Protein 4YN1 (pdb70)

Structure (mmCIF, N/CA/C/O backbone):
data_4YN1
#
_entry.id   4YN1
#
_cell.length_a   71.887
_cell.length_b   71.887
_cell.length_c   127.996
_cell.angle_alpha   90.00
_cell.angle_beta   90.00
_cell.angle_gamma   90.00
#
_symmetry.space_group_name_H-M   'P 41 21 2'
#
loop_
_entity.id
_entity.type
_entity.pdbx_description
1 polymer Fusolin
2 branched beta-D-mannopyranose-(1-4)-2-acetamido-2-deoxy-beta-D-glucopyranose-(1-4)-2-acetamido-2-deoxy-beta-D-glucopyranose
3 non-polymer 1,2-ETHANEDIOL
4 water water
#
loop_
_atom_site.group_PDB
_atom_site.id
_atom_site.type_symbol
_atom_site.label_atom_id
_atom_site.label_alt_id
_atom_site.label_comp_id
_atom_site.label_asym_id
_atom_site.label_entity_id
_atom_site.label_seq_id
_atom_site.pdbx_PDB_ins_code
_atom_site.Cartn_x
_atom_site.Cartn_y
_atom_site.Cartn_z
_atom_site.occupancy
_atom_site.B_iso_or_equiv
_atom_site.auth_seq_id
_atom_site.auth_comp_id
_atom_site.auth_asym_id
_atom_site.auth_atom_id
_atom_site.pdbx_PDB_model_num
ATOM 1 N N . HIS A 1 1 ? 27.353 65.227 42.637 1.00 11.81 1 HIS A N 1
ATOM 2 C CA . HIS A 1 1 ? 26.755 64.402 43.678 1.00 10.63 1 HIS A CA 1
ATOM 3 C C . HIS A 1 1 ? 27.111 62.953 43.487 1.00 13.28 1 HIS A C 1
ATOM 4 O O . HIS A 1 1 ? 27.216 62.484 42.358 1.00 13.99 1 HIS A O 1
ATOM 20 N N . GLY A 1 2 ? 27.332 62.261 44.586 1.00 10.97 2 GLY A N 1
ATOM 21 C CA . GLY A 1 2 ? 27.643 60.840 44.541 1.00 10.35 2 GLY A CA 1
ATOM 22 C C . GLY A 1 2 ? 28.347 60.368 45.785 1.00 14.55 2 GLY A C 1
ATOM 23 O O . GLY A 1 2 ? 28.469 61.119 46.764 1.00 12.33 2 GLY A O 1
ATOM 27 N N . TYR A 1 3 ? 28.832 59.136 45.720 1.00 11.04 3 TYR A N 1
ATOM 28 C CA . TYR A 1 3 ? 29.497 58.519 46.850 1.00 10.60 3 TYR A CA 1
ATOM 29 C C . TYR A 1 3 ? 30.380 57.347 46.415 1.00 13.16 3 TYR A C 1
ATOM 30 O O . TYR A 1 3 ? 30.210 56.770 45.341 1.00 13.85 3 TYR A O 1
ATOM 48 N N . VAL A 1 4 ? 31.263 56.934 47.299 1.00 10.40 4 VAL A N 1
ATOM 49 C CA . VAL A 1 4 ? 32.134 55.803 47.005 1.00 9.13 4 VAL A CA 1
ATOM 50 C C . VAL A 1 4 ? 31.337 54.531 47.208 1.00 10.41 4 VAL A C 1
ATOM 51 O O . VAL A 1 4 ? 30.801 54.311 48.290 1.00 9.85 4 VAL A O 1
ATOM 64 N N . THR A 1 5 ? 31.312 53.654 46.203 1.00 7.86 5 THR A N 1
ATOM 65 C CA . THR A 1 5 ? 30.631 52.365 46.347 1.00 8.31 5 THR A CA 1
ATOM 66 C C . THR A 1 5 ? 31.609 51.252 46.635 1.00 12.20 5 THR A C 1
ATOM 67 O O . THR A 1 5 ? 31.226 50.243 47.219 1.00 10.64 5 THR A O 1
ATOM 78 N N . PHE A 1 6 ? 32.852 51.401 46.190 1.00 11.18 6 PHE A N 1
ATOM 79 C CA . PHE A 1 6 ? 33.869 50.423 46.525 1.00 11.67 6 PHE A CA 1
ATOM 80 C C . PHE A 1 6 ? 35.204 51.077 46.782 1.00 13.91 6 PHE A C 1
ATOM 81 O O . PHE A 1 6 ? 35.768 51.701 45.874 1.00 14.03 6 PHE A O 1
ATOM 98 N N . PRO A 1 7 ? 35.839 50.784 47.922 1.00 11.86 7 PRO A N 1
ATOM 99 C CA . PRO A 1 7 ? 35.280 50.213 49.167 1.00 10.68 7 PRO A CA 1
ATOM 100 C C . PRO A 1 7 ? 34.165 51.166 49.613 1.00 14.03 7 PRO A C 1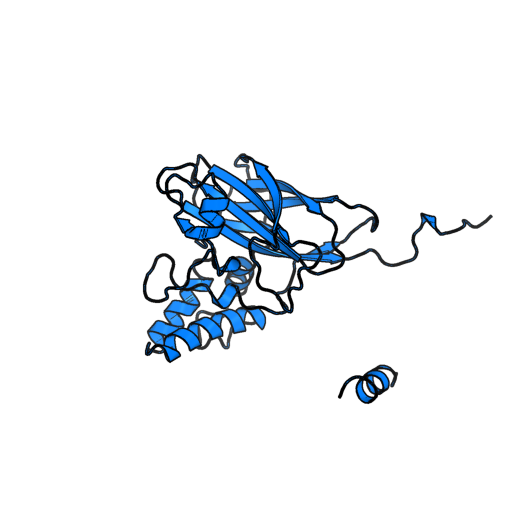
ATOM 101 O O . PRO A 1 7 ? 34.269 52.390 49.458 1.00 11.99 7 PRO A O 1
ATOM 112 N N . ILE A 1 8 ? 33.069 50.620 50.104 1.00 10.46 8 ILE A N 1
ATOM 113 C CA . ILE A 1 8 ? 31.898 51.439 50.397 1.00 9.16 8 ILE A CA 1
ATOM 114 C C . ILE A 1 8 ? 32.158 52.595 51.378 1.00 11.66 8 ILE A C 1
ATOM 115 O O . ILE A 1 8 ? 32.808 52.389 52.404 1.00 11.06 8 ILE A O 1
ATOM 131 N N . ALA A 1 9 ? 31.640 53.808 51.049 1.00 9.83 9 ALA A N 1
ATOM 132 C CA . ALA A 1 9 ? 31.767 54.973 51.925 1.00 9.50 9 ALA A CA 1
ATOM 133 C C . ALA A 1 9 ? 30.967 54.735 53.197 1.00 11.32 9 ALA A C 1
ATOM 134 O O . ALA A 1 9 ? 29.912 54.088 53.196 1.00 9.89 9 ALA A O 1
ATOM 141 N N . ARG A 1 10 ? 31.449 55.319 54.279 1.00 8.33 10 ARG A N 1
ATOM 142 C CA . ARG A 1 10 ? 30.887 55.142 55.594 1.00 8.49 10 ARG A CA 1
ATOM 143 C C . ARG A 1 10 ? 29.428 55.580 55.621 1.00 11.04 10 ARG A C 1
ATOM 144 O O . ARG A 1 10 ? 28.589 54.898 56.198 1.00 10.18 10 ARG A O 1
ATOM 165 N N . GLN A 1 11 ? 29.131 56.730 55.029 1.00 9.48 11 GLN A N 1
ATOM 166 C CA . GLN A 1 11 ? 27.757 57.252 55.075 1.00 9.24 11 GLN A CA 1
ATOM 167 C C . GLN A 1 11 ? 26.831 56.505 54.130 1.00 13.26 11 GLN A C 1
ATOM 168 O O . GLN A 1 11 ? 25.634 56.384 54.422 1.00 12.05 11 GLN A O 1
ATOM 182 N N . ARG A 1 12 ? 27.372 55.991 53.028 1.00 10.31 12 ARG A N 1
ATOM 183 C CA . ARG A 1 12 ? 26.608 55.210 52.057 1.00 10.22 12 ARG A CA 1
ATOM 184 C C . ARG A 1 12 ? 26.191 53.873 52.689 1.00 13.47 12 ARG A C 1
ATOM 185 O O . ARG A 1 12 ? 25.049 53.409 52.546 1.00 11.12 12 ARG A O 1
ATOM 206 N N . ARG A 1 13 ? 27.127 53.234 53.388 1.00 10.36 13 ARG A N 1
ATOM 207 C CA . ARG A 1 13 ? 26.825 52.017 54.114 1.00 9.74 13 ARG A CA 1
ATOM 208 C C . ARG A 1 13 ? 25.677 52.233 55.115 1.00 13.18 13 ARG A C 1
ATOM 209 O O . ARG A 1 13 ? 24.763 51.394 55.192 1.00 12.98 13 ARG A O 1
ATOM 230 N N . CYS A 1 14 ? 25.705 53.307 55.893 1.00 12.33 14 CYS A N 1
ATOM 231 C CA . CYS A 1 14 ? 24.608 53.564 56.838 1.00 12.07 14 CYS A CA 1
ATOM 232 C C . CYS A 1 14 ? 23.256 53.751 56.112 1.00 14.43 14 CYS A C 1
ATOM 233 O O . CYS A 1 14 ? 22.229 53.240 56.567 1.00 13.85 14 CYS A O 1
ATOM 240 N N . ASN A 1 15 ? 23.255 54.520 55.033 1.00 10.43 15 ASN A N 1
ATOM 241 C CA . ASN A 1 15 ? 22.027 54.738 54.269 1.00 11.19 15 ASN A CA 1
ATOM 242 C C . ASN A 1 15 ? 21.466 53.435 53.726 1.00 14.83 15 ASN A C 1
ATOM 243 O O . ASN A 1 15 ? 20.277 53.181 53.872 1.00 14.23 15 ASN A O 1
ATOM 254 N N . VAL A 1 16 ? 22.317 52.608 53.125 1.00 12.29 16 VAL A N 1
ATOM 255 C CA . VAL A 1 16 ? 21.929 51.315 52.541 1.00 13.84 16 VAL A CA 1
ATOM 256 C C . VAL A 1 16 ? 21.295 50.342 53.550 1.00 17.59 16 VAL A C 1
ATOM 257 O O . VAL A 1 16 ? 20.343 49.632 53.215 1.00 17.10 16 VAL A O 1
ATOM 270 N N . GLN A 1 17 ? 21.837 50.286 54.762 1.00 12.89 17 GLN A N 1
ATOM 271 C CA . GLN A 1 17 ? 21.308 49.388 55.787 1.00 12.68 17 GLN A CA 1
ATOM 272 C C . GLN A 1 17 ? 19.929 49.792 56.291 1.00 18.90 17 GLN A C 1
ATOM 273 O O . GLN A 1 17 ? 19.240 48.967 56.872 1.00 18.60 17 GLN A O 1
ATOM 287 N N . GLY A 1 18 ? 19.569 51.061 56.123 1.00 17.32 18 GLY A N 1
ATOM 288 C CA . GLY A 1 18 ? 18.252 51.561 56.449 1.00 18.02 18 GLY A CA 1
ATOM 289 C C . GLY A 1 18 ? 17.889 51.509 57.908 1.00 20.30 18 GLY A C 1
ATOM 290 O O . GLY A 1 18 ? 18.751 51.631 58.793 1.00 17.25 18 GLY A O 1
ATOM 294 N N . GLY A 1 19 ? 16.590 51.414 58.140 1.00 16.93 19 GLY A N 1
ATOM 295 C CA . GLY A 1 19 ? 16.011 51.329 59.472 1.00 15.51 19 GLY A CA 1
ATOM 296 C C . GLY A 1 19 ? 15.880 52.645 60.193 1.00 19.27 19 GLY A C 1
ATOM 297 O O . GLY A 1 19 ? 15.329 52.684 61.290 1.00 21.71 19 GLY A O 1
ATOM 301 N N . PHE A 1 20 ? 16.285 53.738 59.559 1.00 14.45 20 PHE A N 1
ATOM 302 C CA . PHE A 1 20 ? 16.348 55.050 60.175 1.00 14.76 20 PHE A CA 1
ATOM 303 C C . PHE A 1 20 ? 15.105 55.914 59.935 1.00 16.73 20 PHE A C 1
ATOM 304 O O . PHE A 1 20 ? 15.063 57.008 60.448 1.00 15.36 20 PHE A O 1
ATOM 321 N N . TRP A 1 21 ? 14.145 55.469 59.148 1.00 15.94 21 TRP A N 1
ATOM 322 C CA . TRP A 1 21 ? 12.950 56.282 58.889 1.00 16.68 21 TRP A CA 1
ATOM 323 C C . TRP A 1 21 ? 11.955 56.219 60.019 1.00 21.30 21 TRP A C 1
ATOM 324 O O . TRP A 1 21 ? 11.197 57.163 60.218 1.00 21.26 21 TRP A O 1
ATOM 345 N N . TRP A 1 22 ? 11.943 55.131 60.751 1.00 20.52 22 TRP A N 1
ATOM 346 C CA . TRP A 1 22 ? 11.003 54.946 61.842 1.00 22.40 22 TRP A CA 1
ATOM 347 C C . TRP A 1 22 ? 11.497 53.841 62.766 1.00 20.45 22 TRP A C 1
ATOM 348 O O . TRP A 1 22 ? 11.902 52.819 62.243 1.00 19.17 22 TRP A O 1
ATOM 369 N N . PRO A 1 23 ? 11.345 53.919 64.105 1.00 16.89 23 PRO A N 1
ATOM 370 C CA . PRO A 1 23 ? 10.905 55.059 64.907 1.00 18.19 23 PRO A CA 1
ATOM 371 C C . PRO A 1 23 ? 11.848 56.248 64.744 1.00 23.11 23 PRO A C 1
ATOM 372 O O . PRO A 1 23 ? 13.014 56.080 64.355 1.00 22.54 23 PRO A O 1
ATOM 383 N N . PRO A 1 24 ? 11.380 57.454 65.073 1.00 21.77 24 PRO A N 1
ATOM 384 C CA . PRO A 1 24 ? 12.251 58.628 64.930 1.00 20.98 24 PRO A CA 1
ATOM 385 C C . PRO A 1 24 ? 13.512 58.635 65.801 1.00 24.28 24 PRO A C 1
ATOM 386 O O . PRO A 1 24 ? 14.452 59.326 65.441 1.00 23.60 24 PRO A O 1
ATOM 397 N N . GLU A 1 25 ? 13.561 57.855 66.895 1.00 20.86 25 GLU A N 1
ATOM 398 C CA . GLU A 1 25 ? 14.723 57.801 67.778 1.00 20.08 25 GLU A CA 1
ATOM 399 C C . GLU A 1 25 ? 15.927 56.990 67.207 1.00 21.27 25 GLU A C 1
ATOM 400 O O . GLU A 1 25 ? 16.970 56.984 67.849 1.00 22.11 25 GLU A O 1
ATOM 412 N N . GLY A 1 26 ? 15.778 56.314 66.067 1.00 16.84 26 GLY A N 1
ATOM 413 C CA . GLY A 1 26 ? 16.852 55.526 65.447 1.00 16.63 26 GLY A CA 1
ATOM 414 C C . GLY A 1 26 ? 16.987 54.101 65.944 1.00 20.91 26 GLY A C 1
ATOM 415 O O . GLY A 1 26 ? 17.960 53.412 65.620 1.00 18.89 26 GLY A O 1
ATOM 419 N N . THR A 1 27 ? 16.006 53.632 66.745 1.00 17.18 27 THR A N 1
ATOM 420 C CA . THR A 1 27 ? 16.043 52.302 67.331 1.00 16.68 27 THR A CA 1
ATOM 421 C C . THR A 1 27 ? 15.948 51.145 66.350 1.00 21.41 27 THR A C 1
ATOM 422 O O . THR A 1 27 ? 16.335 50.040 66.722 1.00 23.44 27 THR A O 1
ATOM 433 N N . ASN A 1 28 ? 15.508 51.364 65.088 1.00 16.13 28 ASN A N 1
ATOM 434 C CA . ASN A 1 28 ? 15.489 50.287 64.105 1.00 16.30 28 ASN A CA 1
ATOM 435 C C . ASN A 1 28 ? 16.764 50.259 63.243 1.00 18.66 28 ASN A C 1
ATOM 436 O O . ASN A 1 28 ? 16.822 49.468 62.314 1.00 19.76 28 ASN A O 1
ATOM 447 N N . ILE A 1 29 ? 17.765 51.115 63.535 1.00 15.25 29 ILE A N 1
ATOM 448 C CA . ILE A 1 29 ? 19.037 51.151 62.781 1.00 14.53 29 ILE A CA 1
ATOM 449 C C . ILE A 1 29 ? 19.839 49.944 63.250 1.00 18.46 29 ILE A C 1
ATOM 450 O O . ILE A 1 29 ? 20.178 49.872 64.432 1.00 16.38 29 ILE A O 1
ATOM 466 N N . PRO A 1 30 ? 20.192 49.009 62.347 1.00 16.81 30 PRO A N 1
ATOM 467 C CA . PRO A 1 30 ? 20.820 47.767 62.812 1.00 17.28 30 PRO A CA 1
ATOM 468 C C . PRO A 1 30 ? 22.274 47.863 63.245 1.00 20.90 30 PRO A C 1
ATOM 469 O O . PRO A 1 30 ? 22.655 47.155 64.161 1.00 20.05 30 PRO A O 1
ATOM 480 N N . ASP A 1 31 ? 23.086 48.658 62.568 1.00 15.65 31 ASP A N 1
ATOM 481 C CA . ASP A 1 31 ? 24.499 48.744 62.925 1.00 14.20 31 ASP A CA 1
ATOM 482 C C . ASP A 1 31 ? 24.681 49.653 64.095 1.00 15.77 31 ASP A C 1
ATOM 483 O O . ASP A 1 31 ? 24.238 50.793 64.044 1.00 13.05 31 ASP A O 1
ATOM 492 N N . PRO A 1 32 ? 25.423 49.204 65.130 1.00 15.57 32 PRO A N 1
ATOM 493 C CA . PRO A 1 32 ? 25.645 50.055 66.312 1.00 13.98 32 PRO A CA 1
ATOM 494 C C . PRO A 1 32 ? 26.303 51.402 66.022 1.00 13.73 32 PRO A C 1
ATOM 495 O O . PRO A 1 32 ? 25.933 52.404 66.632 1.00 11.76 32 PRO A O 1
ATOM 506 N N . MET A 1 33 ? 27.259 51.459 65.087 1.00 11.74 33 MET A N 1
ATOM 507 C CA . MET A 1 33 ? 27.932 52.736 64.830 1.00 10.19 33 MET A CA 1
ATOM 508 C C . MET A 1 33 ? 27.030 53.651 64.009 1.00 10.52 33 MET A C 1
ATOM 509 O O . MET A 1 33 ? 26.948 54.828 64.316 1.00 10.69 33 MET A O 1
ATOM 523 N N . CYS A 1 34 ? 26.299 53.121 63.021 1.00 11.37 34 CYS A N 1
ATOM 524 C CA . CYS A 1 34 ? 25.345 53.958 62.278 1.00 11.16 34 CYS A CA 1
ATOM 525 C C . CYS A 1 34 ? 24.277 54.500 63.225 1.00 11.97 34 CYS A C 1
ATOM 526 O O . CYS A 1 34 ? 23.858 55.674 63.117 1.00 10.34 34 CYS A O 1
ATOM 533 N N . ARG A 1 35 ? 23.836 53.645 64.150 1.00 9.75 35 ARG A N 1
ATOM 534 C CA . ARG A 1 35 ? 22.809 54.044 65.143 1.00 9.97 35 ARG A CA 1
ATOM 535 C C . ARG A 1 35 ? 23.328 55.143 66.042 1.00 14.25 35 ARG A C 1
ATOM 536 O O . ARG A 1 35 ? 22.631 56.129 66.291 1.00 11.78 35 ARG A O 1
ATOM 557 N N . ALA A 1 36 ? 24.592 55.021 66.470 1.00 13.84 36 ALA A N 1
ATOM 558 C CA . ALA A 1 36 ? 25.232 56.062 67.268 1.00 13.11 36 ALA A CA 1
ATOM 559 C C . ALA A 1 36 ? 25.351 57.386 66.509 1.00 14.04 36 ALA A C 1
ATOM 560 O O . ALA A 1 36 ? 25.097 58.448 67.082 1.00 12.26 36 ALA A O 1
ATOM 567 N N . ALA A 1 37 ? 25.706 57.341 65.228 1.00 11.12 37 ALA A N 1
ATOM 568 C CA . ALA A 1 37 ? 25.763 58.539 64.389 1.00 10.50 37 ALA A CA 1
ATOM 569 C C . ALA A 1 37 ? 24.420 59.244 64.354 1.00 13.27 37 ALA A C 1
ATOM 570 O O . ALA A 1 37 ? 24.353 60.447 64.558 1.00 14.24 37 ALA A O 1
ATOM 577 N N . TYR A 1 38 ? 23.364 58.497 64.074 1.00 10.93 38 TYR A N 1
ATOM 578 C CA . TYR A 1 38 ? 22.002 59.034 63.991 1.00 11.03 38 TYR A CA 1
ATOM 579 C C . TYR A 1 38 ? 21.600 59.668 65.329 1.00 14.62 38 TYR A C 1
ATOM 580 O O . TYR A 1 38 ? 21.172 60.823 65.402 1.00 14.26 38 TYR A O 1
ATOM 598 N N . GLN A 1 39 ? 21.781 58.889 66.392 1.00 13.22 39 GLN A N 1
ATOM 599 C CA . GLN A 1 39 ? 21.402 59.307 67.723 1.00 14.54 39 GLN A CA 1
ATOM 600 C C . GLN A 1 39 ? 22.170 60.499 68.222 1.00 17.60 39 GLN A C 1
ATOM 601 O O . GLN A 1 39 ? 21.596 61.330 68.907 1.00 15.75 39 GLN A O 1
ATOM 615 N N . TYR A 1 40 ? 23.415 60.650 67.786 1.00 15.07 40 TYR A N 1
ATOM 616 C CA . TYR A 1 40 ? 24.226 61.810 68.132 1.00 14.46 40 TYR A CA 1
ATOM 617 C C . TYR A 1 40 ? 23.574 63.088 67.598 1.00 16.64 40 TYR A C 1
ATOM 618 O O . TYR A 1 40 ? 23.439 64.095 68.311 1.00 15.36 40 TYR A O 1
ATOM 636 N N . VAL A 1 41 ? 23.202 63.066 66.330 1.00 13.62 41 VAL A N 1
ATOM 637 C CA . VAL A 1 41 ? 22.585 64.253 65.717 1.00 12.84 41 VAL A CA 1
ATOM 638 C C . VAL A 1 41 ? 21.199 64.493 66.312 1.00 15.87 41 VAL A C 1
ATOM 639 O O . VAL A 1 41 ? 20.832 65.632 66.599 1.00 16.03 41 VAL A O 1
ATOM 652 N N . PHE A 1 42 ? 20.445 63.422 66.480 1.00 14.43 42 PHE A N 1
ATOM 653 C CA . PHE A 1 42 ? 19.092 63.487 67.048 1.00 14.98 42 PHE A CA 1
ATOM 654 C C . PHE A 1 42 ? 19.176 64.143 68.434 1.00 20.32 42 PHE A C 1
ATOM 655 O O . PHE A 1 42 ? 18.506 65.140 68.677 1.00 20.97 42 PHE A O 1
ATOM 672 N N . ASN A 1 43 ? 20.066 63.629 69.310 1.00 18.51 43 ASN A N 1
ATOM 673 C CA . ASN A 1 43 ? 20.253 64.204 70.647 1.00 19.31 43 ASN A CA 1
ATOM 674 C C . ASN A 1 43 ? 20.866 65.605 70.646 1.00 22.13 43 ASN A C 1
ATOM 675 O O . ASN A 1 43 ? 20.542 66.409 71.530 1.00 21.65 43 ASN A O 1
ATOM 686 N N . LYS A 1 44 ? 21.682 65.942 69.654 1.00 17.37 44 LYS A N 1
ATOM 687 C CA . LYS A 1 44 ? 22.237 67.296 69.539 1.00 18.16 44 LYS A CA 1
ATOM 688 C C . LYS A 1 44 ? 21.095 68.286 69.255 1.00 22.03 44 LYS A C 1
ATOM 689 O O . LYS A 1 44 ? 21.032 69.346 69.884 1.00 19.81 44 LYS A O 1
ATOM 708 N N . VAL A 1 45 ? 20.187 67.941 68.338 1.00 19.97 45 VAL A N 1
ATOM 709 C CA . VAL A 1 45 ? 19.090 68.845 68.016 1.00 19.70 45 VAL A CA 1
ATOM 710 C C . VAL A 1 45 ? 18.180 69.061 69.239 1.00 24.24 45 VAL A C 1
ATOM 711 O O . VAL A 1 45 ? 17.814 70.199 69.509 1.00 23.75 45 VAL A O 1
ATOM 724 N N . LEU A 1 46 ? 17.824 67.987 69.950 1.00 22.96 46 LEU A N 1
ATOM 725 C CA . LEU A 1 46 ? 16.984 68.088 71.152 1.00 24.40 46 LEU A CA 1
ATOM 726 C C . LEU A 1 46 ? 17.664 68.934 72.206 1.00 31.16 46 LEU A C 1
ATOM 727 O O . LEU A 1 46 ? 16.992 69.734 72.852 1.00 31.34 46 LEU A O 1
ATOM 743 N N . SER A 1 47 ? 19.000 68.786 72.365 1.00 29.58 47 SER A N 1
ATOM 744 C CA . SER A 1 47 ? 19.761 69.579 73.344 1.00 29.85 47 SER A CA 1
ATOM 745 C C . SER A 1 47 ? 19.769 71.073 73.027 1.00 35.90 47 SER A C 1
ATOM 746 O O . SER A 1 47 ? 19.967 71.865 73.942 1.00 36.00 47 SER A O 1
AT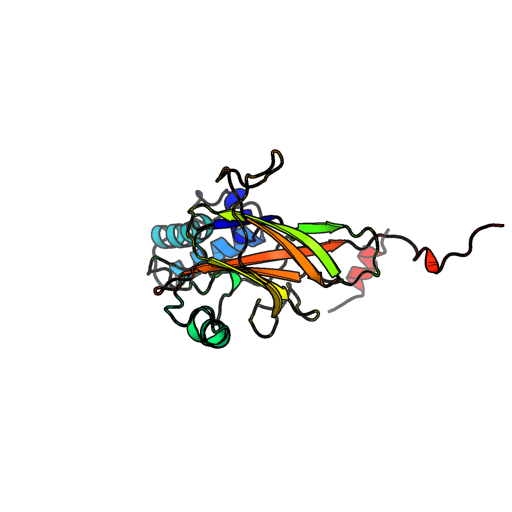OM 754 N N . GLU A 1 48 ? 19.619 71.458 71.731 1.00 32.59 48 GLU A N 1
ATOM 755 C CA . GLU A 1 48 ? 19.588 72.861 71.298 1.00 32.30 48 GLU A CA 1
ATOM 756 C C . GLU A 1 48 ? 18.165 73.471 71.292 1.00 38.11 48 GLU A C 1
ATOM 757 O O . GLU A 1 48 ? 18.009 74.632 70.914 1.00 39.52 48 GLU A O 1
ATOM 769 N N . GLY A 1 49 ? 17.167 72.713 71.738 1.00 35.35 49 GLY A N 1
ATOM 770 C CA . GLY A 1 49 ? 15.789 73.171 71.830 1.00 35.58 49 GLY A CA 1
ATOM 771 C C . GLY A 1 49 ? 14.922 72.871 70.630 1.00 38.75 49 GLY A C 1
ATOM 772 O O . GLY A 1 49 ? 13.901 73.532 70.430 1.00 37.80 49 GLY A O 1
ATOM 776 N N . GLY A 1 50 ? 15.297 71.851 69.855 1.00 32.35 50 GLY A N 1
ATOM 777 C CA . GLY A 1 50 ? 14.512 71.429 68.718 1.00 29.92 50 GLY A CA 1
ATOM 778 C C . GLY A 1 50 ? 13.494 70.410 69.156 1.00 30.87 50 GLY A C 1
ATOM 779 O O . GLY A 1 50 ? 13.672 69.722 70.173 1.00 28.77 50 GLY A O 1
ATOM 783 N N . SER A 1 51 ? 12.426 70.286 68.374 1.00 26.84 51 SER A N 1
ATOM 784 C CA . SER A 1 51 ? 11.399 69.288 68.634 1.00 25.49 51 SER A CA 1
ATOM 785 C C . SER A 1 51 ? 11.906 67.934 68.175 1.00 30.14 51 SER A C 1
ATOM 786 O O . SER A 1 51 ? 12.895 67.854 67.433 1.00 28.56 51 SER A O 1
ATOM 794 N N . THR A 1 52 ? 11.184 66.884 68.562 1.00 26.40 52 THR A N 1
ATOM 795 C CA . THR A 1 52 ? 11.468 65.515 68.140 1.00 26.81 52 THR A CA 1
ATOM 796 C C . THR A 1 52 ? 11.375 65.416 66.606 1.00 29.21 52 THR A C 1
ATOM 797 O O . THR A 1 52 ? 12.159 64.680 66.011 1.00 26.21 52 THR A O 1
ATOM 808 N N . SER A 1 53 ? 10.421 66.154 65.977 1.00 25.93 53 SER A N 1
ATOM 809 C CA . SER A 1 53 ? 10.277 66.147 64.518 1.00 25.52 53 SER A CA 1
ATOM 810 C C . SER A 1 53 ? 11.500 66.771 63.866 1.00 23.86 53 SER A C 1
ATOM 811 O O . SER A 1 53 ? 11.982 66.254 62.867 1.00 23.09 53 SER A O 1
ATOM 819 N N . GLN A 1 54 ? 11.973 67.893 64.414 1.00 20.10 54 GLN A N 1
ATOM 820 C CA . GLN A 1 54 ? 13.156 68.574 63.897 1.00 20.11 54 GLN A CA 1
ATOM 821 C C . GLN A 1 54 ? 14.403 67.688 64.081 1.00 22.22 54 GLN A C 1
ATOM 822 O O . GLN A 1 54 ? 15.261 67.651 63.205 1.00 19.76 54 GLN A O 1
ATOM 836 N N . ALA A 1 55 ? 14.495 67.012 65.230 1.00 20.45 55 ALA A N 1
ATOM 837 C CA . ALA A 1 55 ? 15.616 66.124 65.566 1.00 19.55 55 ALA A CA 1
ATOM 838 C C . ALA A 1 55 ? 15.628 64.894 64.672 1.00 21.97 55 ALA A C 1
ATOM 839 O O . ALA A 1 55 ? 16.689 64.534 64.166 1.00 19.68 55 ALA A O 1
ATOM 846 N N . ALA A 1 56 ? 14.458 64.264 64.439 1.00 19.85 56 ALA A N 1
ATOM 847 C CA . ALA A 1 56 ? 14.385 63.105 63.540 1.00 19.61 56 ALA A CA 1
ATOM 848 C C . ALA A 1 56 ? 14.718 63.556 62.114 1.00 21.30 56 ALA A C 1
ATOM 849 O O . ALA A 1 56 ? 15.496 62.894 61.429 1.00 19.78 56 ALA A O 1
ATOM 856 N N . SER A 1 57 ? 14.214 64.726 61.708 1.00 18.12 57 SER A N 1
ATOM 857 C CA . SER A 1 57 ? 14.474 65.248 60.379 1.00 17.68 57 SER A CA 1
ATOM 858 C C . SER A 1 57 ? 15.978 65.494 60.139 1.00 18.52 57 SER A C 1
ATOM 859 O O . SER A 1 57 ? 16.493 65.113 59.090 1.00 16.67 57 SER A O 1
ATOM 867 N N . ALA A 1 58 ? 16.659 66.129 61.101 1.00 14.99 58 ALA A N 1
ATOM 868 C CA . ALA A 1 58 ? 18.089 66.416 61.011 1.00 14.33 58 ALA A CA 1
ATOM 869 C C . ALA A 1 58 ? 18.902 65.123 60.917 1.00 15.20 58 ALA A C 1
ATOM 870 O O . ALA A 1 58 ? 19.790 65.018 60.078 1.00 14.14 58 ALA A O 1
ATOM 877 N N . ALA A 1 59 ? 18.562 64.125 61.727 1.00 13.59 59 ALA A N 1
ATOM 878 C CA . ALA A 1 59 ? 19.302 62.864 61.727 1.00 14.32 59 ALA A CA 1
ATOM 879 C C . ALA A 1 59 ? 19.047 62.062 60.459 1.00 15.04 59 ALA A C 1
ATOM 880 O O . ALA A 1 59 ? 19.960 61.460 59.884 1.00 12.87 59 ALA A O 1
ATOM 887 N N . GLN A 1 60 ? 17.793 62.078 59.988 1.00 13.00 60 GLN A N 1
ATOM 888 C CA . GLN A 1 60 ? 17.445 61.397 58.737 1.00 11.99 60 GLN A CA 1
ATOM 889 C C . GLN A 1 60 ? 18.109 62.035 57.530 1.00 13.70 60 GLN A C 1
ATOM 890 O O . GLN A 1 60 ? 18.610 61.321 56.645 1.00 11.98 60 GLN A O 1
ATOM 904 N N . TYR A 1 61 ? 18.213 63.357 57.542 1.00 13.07 61 TYR A N 1
ATOM 905 C CA . TYR A 1 61 ? 18.824 64.135 56.470 1.00 13.41 61 TYR A CA 1
ATOM 906 C C . TYR A 1 61 ? 20.276 63.677 56.282 1.00 16.11 61 TYR A C 1
ATOM 907 O O . TYR A 1 61 ? 20.739 63.561 55.176 1.00 14.19 61 TYR A O 1
ATOM 925 N N . MET A 1 62 ? 20.995 63.466 57.379 1.00 14.67 62 MET A N 1
ATOM 926 C CA . MET A 1 62 ? 22.380 62.974 57.336 1.00 12.21 62 MET A CA 1
ATOM 927 C C . MET A 1 62 ? 22.519 61.656 56.598 1.00 14.19 62 MET A C 1
ATOM 928 O O . MET A 1 62 ? 23.463 61.493 55.854 1.00 14.03 62 MET A O 1
ATOM 942 N N . PHE A 1 63 ? 21.582 60.737 56.769 1.00 11.10 63 PHE A N 1
ATOM 943 C CA . PHE A 1 63 ? 21.605 59.461 56.059 1.00 12.22 63 PHE A CA 1
ATOM 944 C C . PHE A 1 63 ? 21.084 59.594 54.639 1.00 14.82 63 PHE A C 1
ATOM 945 O O . PHE A 1 63 ? 21.611 58.961 53.723 1.00 11.82 63 PHE A O 1
ATOM 962 N N . GLN A 1 64 ? 19.971 60.322 54.482 1.00 12.67 64 GLN A N 1
ATOM 963 C CA . GLN A 1 64 ? 19.318 60.467 53.178 1.00 11.97 64 GLN A CA 1
ATOM 964 C C . GLN A 1 64 ? 20.216 61.158 52.158 1.00 13.81 64 GLN A C 1
ATOM 965 O O . GLN A 1 64 ? 20.251 60.750 50.997 1.00 14.53 64 GLN A O 1
ATOM 979 N N . GLN A 1 65 ? 20.938 62.182 52.584 1.00 10.49 65 GLN A N 1
ATOM 980 C CA . GLN A 1 65 ? 21.857 62.941 51.723 1.00 12.26 65 GLN A CA 1
ATOM 981 C C . GLN A 1 65 ? 23.239 62.277 51.595 1.00 13.84 65 GLN A C 1
ATOM 982 O O . GLN A 1 65 ? 24.228 62.982 51.519 1.00 13.17 65 GLN A O 1
ATOM 996 N N . ASP A 1 66 ? 23.308 60.946 51.497 1.00 10.93 66 ASP A N 1
ATOM 997 C CA . ASP A 1 66 ? 24.584 60.227 51.360 1.00 9.46 66 ASP A CA 1
ATOM 998 C C . ASP A 1 66 ? 25.361 60.600 50.094 1.00 12.50 66 ASP A C 1
ATOM 999 O O . ASP A 1 66 ? 26.551 60.411 50.070 1.00 10.10 66 ASP A O 1
ATOM 1008 N N . ASN A 1 67 ? 24.684 61.197 49.071 1.00 8.72 67 ASN A N 1
ATOM 1009 C CA . ASN A 1 67 ? 25.322 61.678 47.859 1.00 7.87 67 ASN A CA 1
ATOM 1010 C C . ASN A 1 67 ? 25.680 63.171 47.901 1.00 12.79 67 ASN A C 1
ATOM 1011 O O . ASN A 1 67 ? 26.206 63.678 46.915 1.00 12.15 67 ASN A O 1
ATOM 1022 N N . GLU A 1 68 ? 25.410 63.863 49.012 1.00 10.45 68 GLU A N 1
ATOM 1023 C CA . GLU A 1 68 ? 25.703 65.289 49.173 1.00 9.33 68 GLU A CA 1
ATOM 1024 C C . GLU A 1 68 ? 26.531 65.612 50.399 1.00 11.46 68 GLU A C 1
ATOM 1025 O O . GLU A 1 68 ? 26.256 66.562 51.121 1.00 14.98 68 GLU A O 1
ATOM 1037 N N . TYR A 1 69 ? 27.622 64.851 50.601 1.00 10.20 69 TYR A N 1
ATOM 1038 C CA . TYR A 1 69 ? 28.592 65.137 51.636 1.00 9.72 69 TYR A CA 1
ATOM 1039 C C . TYR A 1 69 ? 29.555 66.104 50.966 1.00 13.11 69 TYR A C 1
ATOM 1040 O O . TYR A 1 69 ? 30.621 65.731 50.477 1.00 10.82 69 TYR A O 1
ATOM 1058 N N . ALA A 1 70 ? 29.094 67.341 50.863 1.00 12.78 70 ALA A N 1
ATOM 1059 C CA . ALA A 1 70 ? 29.743 68.370 50.085 1.00 12.91 70 ALA A CA 1
ATOM 1060 C C . ALA A 1 70 ? 30.071 69.620 50.837 1.00 13.87 70 ALA A C 1
ATOM 1061 O O . ALA A 1 70 ? 29.527 69.872 51.885 1.00 13.82 70 ALA A O 1
ATOM 1068 N N . ALA A 1 71 ? 30.954 70.425 50.262 1.00 13.10 71 ALA A N 1
ATOM 1069 C CA . ALA A 1 71 ? 31.324 71.750 50.793 1.00 13.19 71 ALA A CA 1
ATOM 1070 C C . ALA A 1 71 ? 31.705 72.632 49.629 1.00 17.16 71 ALA A C 1
ATOM 1071 O O . ALA A 1 71 ? 32.324 72.149 48.681 1.00 15.44 71 ALA A O 1
ATOM 1078 N N . LEU A 1 72 ? 31.406 73.935 49.736 1.00 14.97 72 LEU A N 1
ATOM 1079 C CA . LEU A 1 72 ? 31.713 74.888 48.685 1.00 14.80 72 LEU A CA 1
ATOM 1080 C C . LEU A 1 72 ? 33.037 75.562 48.942 1.00 17.23 72 LEU A C 1
ATOM 1081 O O . LEU A 1 72 ? 33.187 76.270 49.941 1.00 17.23 72 LEU A O 1
ATOM 1097 N N . ALA A 1 73 ? 33.996 75.347 48.063 1.00 15.20 73 ALA A N 1
ATOM 1098 C CA . ALA A 1 73 ? 35.322 75.952 48.224 1.00 16.43 73 ALA A CA 1
ATOM 1099 C C . ALA A 1 73 ? 35.488 77.336 47.579 1.00 22.56 73 ALA A C 1
ATOM 1100 O O . ALA A 1 73 ? 36.421 78.072 47.943 1.00 20.60 73 ALA A O 1
ATOM 1107 N N . GLY A 1 74 ? 34.665 77.651 46.571 1.00 20.14 74 GLY A N 1
ATOM 1108 C CA . GLY A 1 74 ? 34.866 78.886 45.822 1.00 20.18 74 GLY A CA 1
ATOM 1109 C C . GLY A 1 74 ? 35.991 78.705 44.830 1.00 23.83 74 GLY A C 1
ATOM 1110 O O . GLY A 1 74 ? 36.454 77.583 44.611 1.00 21.97 74 GLY A O 1
ATOM 1114 N N . PRO A 1 75 ? 36.443 79.788 44.167 1.00 21.66 75 PRO A N 1
ATOM 1115 C CA . PRO A 1 75 ? 37.458 79.635 43.122 1.00 21.78 75 PRO A CA 1
ATOM 1116 C C . PRO A 1 75 ? 38.861 79.206 43.533 1.00 21.99 75 PRO A C 1
ATOM 1117 O O . PRO A 1 75 ? 39.595 78.782 42.670 1.00 20.76 75 PRO A O 1
ATOM 1128 N N . ASN A 1 76 ? 39.201 79.213 44.822 1.00 20.62 76 ASN A N 1
ATOM 1129 C CA . ASN A 1 76 ? 40.515 78.774 45.307 1.00 21.32 76 ASN A CA 1
ATOM 1130 C C . ASN A 1 76 ? 40.593 77.236 45.563 1.00 23.45 76 ASN A C 1
ATOM 1131 O O . ASN A 1 76 ? 41.517 76.789 46.242 1.00 21.49 76 ASN A O 1
ATOM 1142 N N . PHE A 1 77 ? 39.618 76.452 45.060 1.00 18.71 77 PHE A N 1
ATOM 1143 C CA . PHE A 1 77 ? 39.531 74.998 45.271 1.00 15.66 77 PHE A CA 1
ATOM 1144 C C . PHE A 1 77 ? 40.804 74.177 45.019 1.00 18.99 77 PHE A C 1
ATOM 1145 O O . PHE A 1 77 ? 40.936 73.109 45.613 1.00 17.46 77 PHE A O 1
ATOM 1162 N N . ARG A 1 78 ? 41.696 74.592 44.091 1.00 15.68 78 ARG A N 1
ATOM 1163 C CA . ARG A 1 78 ? 42.903 73.819 43.793 1.00 17.42 78 ARG A CA 1
ATOM 1164 C C . ARG A 1 78 ? 43.908 73.828 44.925 1.00 22.04 78 ARG A C 1
ATOM 1165 O O . ARG A 1 78 ? 44.787 72.965 44.959 1.00 25.83 78 ARG A O 1
ATOM 1186 N N . ASP A 1 79 ? 43.840 74.833 45.774 1.00 18.22 79 ASP A N 1
ATOM 1187 C CA . ASP A 1 79 ? 44.781 75.029 46.871 1.00 18.18 79 ASP A CA 1
ATOM 1188 C C . ASP A 1 79 ? 44.359 74.225 48.075 1.00 18.41 79 ASP A C 1
ATOM 1189 O O . ASP A 1 79 ? 43.447 74.626 48.770 1.00 17.71 79 ASP A O 1
ATOM 1198 N N . ILE A 1 80 ? 45.027 73.110 48.339 1.00 19.62 80 ILE A N 1
ATOM 1199 C CA . ILE A 1 80 ? 44.678 72.268 49.496 1.00 21.05 80 ILE A CA 1
ATOM 1200 C C . ILE A 1 80 ? 44.792 73.011 50.834 1.00 21.85 80 ILE A C 1
ATOM 1201 O O . ILE A 1 80 ? 43.985 72.763 51.730 1.00 19.18 80 ILE A O 1
ATOM 1217 N N . CYS A 1 81 ? 45.689 74.019 50.950 1.00 20.79 81 CYS A N 1
ATOM 1218 C CA . CYS A 1 81 ? 45.769 74.814 52.188 1.00 21.43 81 CYS A CA 1
ATOM 1219 C C . CYS A 1 81 ? 44.486 75.585 52.445 1.00 21.00 81 CYS A C 1
ATOM 1220 O O . CYS A 1 81 ? 44.033 75.665 53.583 1.00 19.45 81 CYS A O 1
ATOM 1228 N N . TRP A 1 82 ? 43.865 76.111 51.382 1.00 18.44 82 TRP A N 1
ATOM 1229 C CA . TRP A 1 82 ? 42.575 76.790 51.460 1.00 17.41 82 TRP A CA 1
ATOM 1230 C C . TRP A 1 82 ? 41.490 75.774 51.919 1.00 17.41 82 TRP A C 1
ATOM 1231 O O . TRP A 1 82 ? 40.684 76.077 52.792 1.00 17.23 82 TRP A O 1
ATOM 1252 N N . ILE A 1 83 ? 41.505 74.580 51.359 1.00 15.91 83 ILE A N 1
ATOM 1253 C CA . ILE A 1 83 ? 40.523 73.526 51.734 1.00 15.64 83 ILE A CA 1
ATOM 1254 C C . ILE A 1 83 ? 40.658 73.163 53.223 1.00 19.11 83 ILE A C 1
ATOM 1255 O O . ILE A 1 83 ? 39.692 73.218 53.989 1.00 17.53 83 ILE A O 1
ATOM 1271 N N . LYS A 1 84 ? 41.879 72.839 53.615 1.00 19.72 84 LYS A N 1
ATOM 1272 C CA . LYS A 1 84 ? 42.209 72.428 54.985 1.00 20.65 84 LYS A CA 1
ATOM 1273 C C . LYS A 1 84 ? 41.849 73.442 56.026 1.00 28.11 84 LYS A C 1
ATOM 1274 O O . LYS A 1 84 ? 41.469 73.063 57.125 1.00 27.51 84 LYS A O 1
ATOM 1293 N N . GLU A 1 85 ? 42.036 74.728 55.734 1.00 25.04 85 GLU A N 1
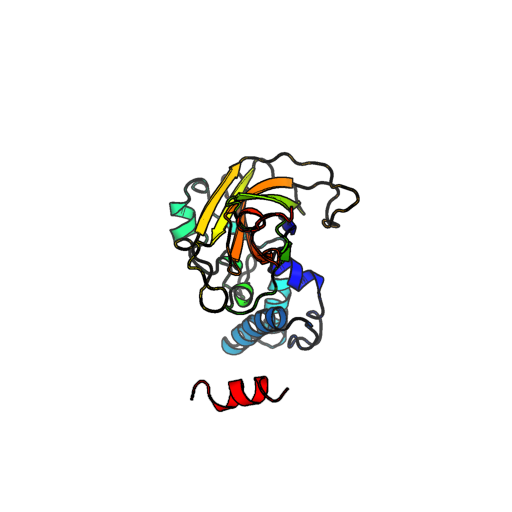ATOM 1294 C CA . GLU A 1 85 ? 41.857 75.754 56.745 1.00 26.87 85 GLU A CA 1
ATOM 1295 C C . GLU A 1 85 ? 40.509 76.440 56.718 1.00 30.27 85 GLU A C 1
ATOM 1296 O O . GLU A 1 85 ? 40.056 76.892 57.762 1.00 31.46 85 GLU A O 1
ATOM 1308 N N . GLN A 1 86 ? 39.856 76.527 55.565 1.00 24.65 86 GLN A N 1
ATOM 1309 C CA . GLN A 1 86 ? 38.577 77.228 55.461 1.00 24.36 86 GLN A CA 1
ATOM 1310 C C . GLN A 1 86 ? 37.390 76.419 54.954 1.00 26.23 86 GLN A C 1
ATOM 1311 O O . GLN A 1 86 ? 36.258 76.807 55.230 1.00 29.01 86 GLN A O 1
ATOM 1325 N N . VAL A 1 87 ? 37.600 75.376 54.156 1.00 18.52 87 VAL A N 1
ATOM 1326 C CA . VAL A 1 87 ? 36.466 74.685 53.528 1.00 16.61 87 VAL A CA 1
ATOM 1327 C C . VAL A 1 87 ? 36.042 73.465 54.295 1.00 17.92 87 VAL A C 1
ATOM 1328 O O . VAL A 1 87 ? 34.874 73.399 54.700 1.00 16.39 87 VAL A O 1
ATOM 1341 N N . VAL A 1 88 ? 36.971 72.523 54.537 1.00 14.03 88 VAL A N 1
ATOM 1342 C CA . VAL A 1 88 ? 36.688 71.350 55.369 1.00 12.81 88 VAL A CA 1
ATOM 1343 C C . VAL A 1 88 ? 37.738 71.307 56.478 1.00 16.40 88 VAL A C 1
ATOM 1344 O O . VAL A 1 88 ? 38.597 70.438 56.471 1.00 16.48 88 VAL A O 1
ATOM 1357 N N . PRO A 1 89 ? 37.761 72.294 57.377 1.00 16.49 89 PRO A N 1
ATOM 1358 C CA . PRO A 1 89 ? 38.779 72.278 58.439 1.00 17.47 89 PRO A CA 1
ATOM 1359 C C . PRO A 1 89 ? 38.480 71.278 59.544 1.00 21.34 89 PRO A C 1
ATOM 1360 O O . PRO A 1 89 ? 39.381 70.896 60.290 1.00 24.26 89 PRO A O 1
ATOM 1371 N N . ASP A 1 90 ? 37.220 70.877 59.672 1.00 14.79 90 ASP A N 1
ATOM 1372 C CA . ASP A 1 90 ? 36.828 69.931 60.711 1.00 15.42 90 ASP A CA 1
ATOM 1373 C C . ASP A 1 90 ? 35.694 69.054 60.224 1.00 17.31 90 ASP A C 1
ATOM 1374 O O . ASP A 1 90 ? 35.151 69.291 59.153 1.00 17.78 90 ASP A O 1
ATOM 1383 N N . TYR A 1 91 ? 35.383 68.025 60.987 1.00 12.93 91 TYR A N 1
ATOM 1384 C CA . TYR A 1 91 ? 34.305 67.067 60.669 1.00 11.57 91 TYR A CA 1
ATOM 1385 C C . TYR A 1 91 ? 34.486 66.567 59.266 1.00 12.52 91 TYR A C 1
ATOM 1386 O O . TYR A 1 91 ? 33.566 66.669 58.410 1.00 11.71 91 TYR A O 1
ATOM 1404 N N . LEU A 1 92 ? 35.675 66.006 59.005 1.00 9.44 92 LEU A N 1
ATOM 1405 C CA . LEU A 1 92 ? 35.991 65.560 57.654 1.00 9.55 92 LEU A CA 1
ATOM 1406 C C . LEU A 1 92 ? 35.016 64.528 57.100 1.00 14.28 92 LEU A C 1
ATOM 1407 O O . LEU A 1 92 ? 34.659 64.621 55.929 1.00 13.31 92 LEU A O 1
ATOM 1423 N N . CYS A 1 93 ? 34.540 63.564 57.904 1.00 10.94 93 CYS A N 1
ATOM 1424 C CA . CYS A 1 93 ? 33.639 62.550 57.364 1.00 12.09 93 CYS A CA 1
ATOM 1425 C C . CYS A 1 93 ? 32.218 63.114 57.099 1.00 16.16 93 CYS A C 1
ATOM 1426 O O . CYS A 1 93 ? 31.405 62.445 56.477 1.00 14.44 93 CYS A O 1
ATOM 1433 N N . ALA A 1 94 ? 31.927 64.311 57.610 1.00 13.88 94 ALA A N 1
ATOM 1434 C CA . ALA A 1 94 ? 30.673 65.045 57.373 1.00 12.80 94 ALA A CA 1
ATOM 1435 C C . ALA A 1 94 ? 30.869 66.089 56.276 1.00 15.22 94 ALA A C 1
ATOM 1436 O O . ALA A 1 94 ? 29.943 66.865 56.015 1.00 16.11 94 ALA A O 1
ATOM 1443 N N . ALA A 1 95 ? 32.073 66.157 55.656 1.00 12.51 95 ALA A N 1
ATOM 1444 C CA . ALA A 1 95 ? 32.485 67.228 54.739 1.00 12.53 95 ALA A CA 1
ATOM 1445 C C . ALA A 1 95 ? 32.257 68.616 55.406 1.00 18.62 95 ALA A C 1
ATOM 1446 O O . ALA A 1 95 ? 31.851 69.572 54.736 1.00 17.01 95 ALA A O 1
ATOM 1453 N N . GLY A 1 96 ? 32.498 68.701 56.718 1.00 16.25 96 GLY A N 1
ATOM 1454 C CA . GLY A 1 96 ? 32.345 69.939 57.469 1.00 16.99 96 GLY A CA 1
ATOM 1455 C C . GLY A 1 96 ? 30.952 70.419 57.797 1.00 19.45 96 GLY A C 1
ATOM 1456 O O . GLY A 1 96 ? 30.842 71.465 58.438 1.00 18.53 96 GLY A O 1
ATOM 1460 N N . ALA A 1 97 ? 29.885 69.637 57.486 1.00 13.49 97 ALA A N 1
ATOM 1461 C CA . ALA A 1 97 ? 28.491 70.070 57.689 1.00 12.20 97 ALA A CA 1
ATOM 1462 C C . ALA A 1 97 ? 28.110 69.958 59.135 1.00 17.92 97 ALA A C 1
ATOM 1463 O O . ALA A 1 97 ? 27.925 68.852 59.655 1.00 15.77 97 ALA A O 1
ATOM 1470 N N . ASP A 1 98 ? 27.995 71.096 59.802 1.00 16.85 98 ASP A N 1
ATOM 1471 C CA . ASP A 1 98 ? 27.659 71.104 61.228 1.00 17.35 98 ASP A CA 1
ATOM 1472 C C . ASP A 1 98 ? 26.581 72.132 61.606 1.00 23.41 98 ASP A C 1
ATOM 1473 O O . ASP A 1 98 ? 26.604 72.651 62.716 1.00 23.61 98 ASP A O 1
ATOM 1482 N N . THR A 1 99 ? 25.618 72.393 60.718 1.00 19.24 99 THR A N 1
ATOM 1483 C CA . THR A 1 99 ? 24.527 73.338 61.007 1.00 19.39 99 THR A CA 1
ATOM 1484 C C . THR A 1 99 ? 23.187 72.690 60.752 1.00 20.41 99 THR A C 1
ATOM 1485 O O . THR A 1 99 ? 22.727 72.715 59.616 1.00 19.29 99 THR A O 1
ATOM 1496 N N . TRP A 1 100 ? 22.556 72.084 61.768 1.00 17.74 100 TRP A N 1
ATOM 1497 C CA . TRP A 1 100 ? 21.280 71.397 61.554 1.00 18.11 100 TRP A CA 1
ATOM 1498 C C . TRP A 1 100 ? 20.155 72.296 61.038 1.00 20.25 100 TRP A C 1
ATOM 1499 O O . TRP A 1 100 ? 19.266 71.792 60.376 1.00 18.50 100 TRP A O 1
ATOM 1520 N N . ARG A 1 101 ? 20.193 73.607 61.339 1.00 18.30 101 ARG A N 1
ATOM 1521 C CA . ARG A 1 101 ? 19.140 74.537 60.909 1.00 20.44 101 ARG A CA 1
ATOM 1522 C C . ARG A 1 101 ? 19.310 75.024 59.497 1.00 26.75 101 ARG A C 1
ATOM 1523 O O . ARG A 1 101 ? 18.376 75.634 58.986 1.00 26.44 101 ARG A O 1
ATOM 1544 N N . ILE A 1 102 ? 20.500 74.839 58.873 1.00 23.75 102 ILE A N 1
ATOM 1545 C CA . ILE A 1 102 ? 20.752 75.358 57.526 1.00 23.99 102 ILE A CA 1
ATOM 1546 C C . ILE A 1 102 ? 21.001 74.219 56.540 1.00 24.63 102 ILE A C 1
ATOM 1547 O O . ILE A 1 102 ? 22.000 73.499 56.674 1.00 21.40 102 ILE A O 1
ATOM 1563 N N . ARG A 1 103 ? 20.075 74.044 55.574 1.00 19.29 103 ARG A N 1
ATOM 1564 C CA . ARG A 1 103 ? 20.177 73.022 54.539 1.00 20.20 103 ARG A CA 1
ATOM 1565 C C . ARG A 1 103 ? 20.220 73.694 53.165 1.00 28.41 103 ARG A C 1
ATOM 1566 O O . ARG A 1 103 ? 19.332 74.506 52.879 1.00 28.25 103 ARG A O 1
ATOM 1587 N N . PRO A 1 104 ? 21.187 73.369 52.287 1.00 25.19 104 PRO A N 1
ATOM 1588 C CA . PRO A 1 104 ? 22.357 72.500 52.515 1.00 23.56 104 PRO A CA 1
ATOM 1589 C C . PRO A 1 104 ? 23.357 73.237 53.420 1.00 24.81 104 PRO A C 1
ATOM 1590 O O . PRO A 1 104 ? 23.271 74.466 53.520 1.00 24.42 104 PRO A O 1
ATOM 1601 N N . PHE A 1 105 ? 24.266 72.548 54.148 1.00 19.45 105 PHE A N 1
ATOM 1602 C CA . PHE A 1 105 ? 24.504 71.099 54.112 1.00 16.05 105 PHE A CA 1
ATOM 1603 C C . PHE A 1 105 ? 24.050 70.378 55.367 1.00 16.97 105 PHE A C 1
ATOM 1604 O O . PHE A 1 105 ? 24.358 69.194 55.539 1.00 14.27 105 PHE A O 1
ATOM 1621 N N . GLY A 1 106 ? 23.290 71.054 56.222 1.00 11.46 106 GLY A N 1
ATOM 1622 C CA . GLY A 1 106 ? 22.752 70.420 57.416 1.00 12.83 106 GLY A CA 1
ATOM 1623 C C . GLY A 1 106 ? 23.831 70.103 58.425 1.00 14.47 106 GLY A C 1
ATOM 1624 O O . GLY A 1 106 ? 24.886 70.739 58.433 1.00 14.19 106 GLY A O 1
ATOM 1628 N N . ASP A 1 107 ? 23.580 69.089 59.240 1.00 13.63 107 ASP A N 1
ATOM 1629 C CA . ASP A 1 107 ? 24.519 68.602 60.245 1.00 14.85 107 ASP A CA 1
ATOM 1630 C C . ASP A 1 107 ? 24.707 67.125 59.994 1.00 17.09 107 ASP A C 1
ATOM 1631 O O . ASP A 1 107 ? 23.782 66.350 60.197 1.00 17.78 107 ASP A O 1
ATOM 1640 N N . LYS A 1 108 ? 25.904 66.730 59.555 1.00 13.24 108 LYS A N 1
ATOM 1641 C CA . LYS A 1 108 ? 26.228 65.324 59.305 1.00 11.70 108 LYS A CA 1
ATOM 1642 C C . LYS A 1 108 ? 27.321 64.866 60.257 1.00 15.11 108 LYS A C 1
ATOM 1643 O O . LYS A 1 108 ? 27.945 63.829 60.017 1.00 13.22 108 LYS A O 1
ATOM 1662 N N . THR A 1 109 ? 27.507 65.591 61.379 1.00 11.89 109 THR A N 1
ATOM 1663 C CA . THR A 1 109 ? 28.613 65.305 62.318 1.00 12.50 109 THR A CA 1
ATOM 1664 C C . THR A 1 109 ? 28.569 63.969 63.038 1.00 14.39 109 THR A C 1
ATOM 1665 O O . THR A 1 109 ? 29.606 63.514 63.556 1.00 13.41 109 THR A O 1
ATOM 1676 N N . GLY A 1 110 ? 27.414 63.328 63.050 1.00 12.70 110 GLY A N 1
ATOM 1677 C CA . GLY A 1 110 ? 27.277 62.014 63.622 1.00 12.16 110 GLY A CA 1
ATOM 1678 C C . GLY A 1 110 ? 28.192 61.046 62.897 1.00 15.28 110 GLY A C 1
ATOM 1679 O O . GLY A 1 110 ? 28.704 60.108 63.496 1.00 13.00 110 GLY A O 1
ATOM 1683 N N . MET A 1 111 ? 28.438 61.281 61.587 1.00 12.46 111 MET A N 1
ATOM 1684 C CA . MET A 1 111 ? 29.325 60.396 60.806 1.00 12.50 111 MET A CA 1
ATOM 1685 C C . MET A 1 111 ? 30.806 60.555 61.145 1.00 15.39 111 MET A C 1
ATOM 1686 O O . MET A 1 111 ? 31.630 59.780 60.671 1.00 15.28 111 MET A O 1
ATOM 1700 N N . ASP A 1 112 ? 31.154 61.530 61.943 1.00 11.56 112 ASP A N 1
ATOM 1701 C CA . ASP A 1 112 ? 32.532 61.750 62.312 1.00 13.40 112 ASP A CA 1
ATOM 1702 C C . ASP A 1 112 ? 32.813 61.300 63.752 1.00 18.61 112 ASP A C 1
ATOM 1703 O O . ASP A 1 112 ? 33.865 61.626 64.311 1.00 18.32 112 ASP A O 1
ATOM 1712 N N . ILE A 1 113 ? 31.887 60.558 64.375 1.00 13.02 113 ILE A N 1
ATOM 1713 C CA . ILE A 1 113 ? 32.158 60.051 65.697 1.00 12.23 113 ILE A CA 1
ATOM 1714 C C . ILE A 1 113 ? 33.319 59.009 65.600 1.00 15.37 113 ILE A C 1
ATOM 1715 O O . ILE A 1 113 ? 33.509 58.302 64.596 1.00 11.36 113 ILE A O 1
ATOM 1731 N N . VAL A 1 114 ? 34.052 58.885 66.678 1.00 14.30 114 VAL A N 1
ATOM 1732 C CA . VAL A 1 114 ? 35.167 57.954 66.746 1.00 13.41 114 VAL A CA 1
ATOM 1733 C C . VAL A 1 114 ? 34.634 56.594 67.216 1.00 16.73 114 VAL A C 1
ATOM 1734 O O . VAL A 1 114 ? 33.715 56.533 68.028 1.00 14.29 114 VAL A O 1
ATOM 1747 N N . GLY A 1 115 ? 35.239 55.516 66.769 1.00 13.96 115 GLY A N 1
ATOM 1748 C CA . GLY A 1 115 ? 34.842 54.193 67.224 1.00 14.14 115 GLY A CA 1
ATOM 1749 C C . GLY A 1 115 ? 35.045 53.128 66.186 1.00 16.95 115 GLY A C 1
ATOM 1750 O O . GLY A 1 115 ? 35.664 53.375 65.161 1.00 15.84 115 GLY A O 1
ATOM 1754 N N . SER A 1 116 ? 34.481 51.951 66.442 1.00 13.64 116 SER A N 1
ATOM 1755 C CA . SER A 1 116 ? 34.678 50.734 65.642 1.00 12.66 116 SER A CA 1
ATOM 1756 C C . SER A 1 116 ? 33.839 50.694 64.378 1.00 14.13 116 SER A C 1
ATOM 1757 O O . SER A 1 116 ? 33.094 49.759 64.155 1.00 13.45 116 SER A O 1
ATOM 1765 N N . TRP A 1 117 ? 34.003 51.699 63.513 1.00 12.41 117 TRP A N 1
ATOM 1766 C CA . TRP A 1 117 ? 33.324 51.724 62.225 1.00 11.04 117 TRP A CA 1
ATOM 1767 C C . TRP A 1 117 ? 33.691 50.477 61.414 1.00 14.78 117 TRP A C 1
ATOM 1768 O O . TRP A 1 117 ? 34.878 50.171 61.246 1.00 14.07 117 TRP A O 1
ATOM 1789 N N . PRO A 1 118 ? 32.696 49.722 60.932 1.00 13.48 118 PRO A N 1
ATOM 1790 C CA . PRO A 1 118 ? 32.999 48.494 60.202 1.00 13.49 118 PRO A CA 1
ATOM 1791 C C . PRO A 1 118 ? 33.717 48.744 58.886 1.00 14.51 118 PRO A 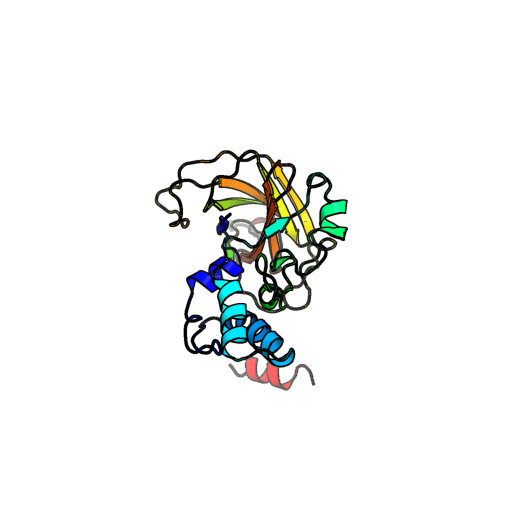C 1
ATOM 1792 O O . PRO A 1 118 ? 33.262 49.500 58.015 1.00 13.58 118 PRO A O 1
ATOM 1803 N N . PRO A 1 119 ? 34.865 48.078 58.714 1.00 11.14 119 PRO A N 1
ATOM 1804 C CA . PRO A 1 119 ? 35.639 48.311 57.500 1.00 9.98 119 PRO A CA 1
ATOM 1805 C C . PRO A 1 119 ? 35.372 47.275 56.411 1.00 13.28 119 PRO A C 1
ATOM 1806 O O . PRO A 1 119 ? 34.898 46.161 56.656 1.00 12.86 119 PRO A O 1
ATOM 1817 N N . THR A 1 120 ? 35.758 47.632 55.212 1.00 9.39 120 THR A N 1
ATOM 1818 C CA . THR A 1 120 ? 35.875 46.691 54.100 1.00 9.13 120 THR A CA 1
ATOM 1819 C C . THR A 1 120 ? 37.176 45.930 54.391 1.00 14.26 120 THR A C 1
ATOM 1820 O O . THR A 1 120 ? 38.218 46.569 54.578 1.00 12.26 120 THR A O 1
ATOM 1831 N N . VAL A 1 121 ? 37.119 44.600 54.473 1.00 11.69 121 VAL A N 1
ATOM 1832 C CA . VAL A 1 121 ? 38.311 43.740 54.702 1.00 11.72 121 VAL A CA 1
ATOM 1833 C C . VAL A 1 121 ? 38.932 43.348 53.372 1.00 17.95 121 VAL A C 1
ATOM 1834 O O . VAL A 1 121 ? 38.306 42.618 52.613 1.00 16.01 121 VAL A O 1
ATOM 1847 N N . ILE A 1 122 ? 40.189 43.804 53.108 1.00 14.06 122 ILE A N 1
ATOM 1848 C CA . ILE A 1 122 ? 40.921 43.561 51.863 1.00 13.33 122 ILE A CA 1
ATOM 1849 C C . ILE A 1 122 ? 41.962 42.482 52.108 1.00 17.25 122 ILE A C 1
ATOM 1850 O O . ILE A 1 122 ? 42.931 42.719 52.819 1.00 13.64 122 ILE A O 1
ATOM 1866 N N . PRO A 1 123 ? 41.760 41.278 51.554 1.00 18.78 123 PRO A N 1
ATOM 1867 C CA . PRO A 1 123 ? 42.683 40.176 51.841 1.00 18.27 123 PRO A CA 1
ATOM 1868 C C . PRO A 1 123 ? 43.973 40.347 51.076 1.00 19.56 123 PRO A C 1
ATOM 1869 O O . PRO A 1 123 ? 43.931 40.836 49.984 1.00 19.64 123 PRO A O 1
ATOM 1880 N N . LEU A 1 124 ? 45.121 40.027 51.679 1.00 15.20 124 LEU A N 1
ATOM 1881 C CA . LEU A 1 124 ? 46.402 40.140 50.999 1.00 14.64 124 LEU A CA 1
ATOM 1882 C C . LEU A 1 124 ? 46.842 38.756 50.528 1.00 20.89 124 LEU A C 1
ATOM 1883 O O . LEU A 1 124 ? 46.703 37.799 51.263 1.00 20.34 124 LEU A O 1
ATOM 1899 N N . GLU A 1 125 ? 47.466 38.671 49.386 1.00 24.40 125 GLU A N 1
ATOM 1900 C CA . GLU A 1 125 ? 48.047 37.399 48.950 1.00 26.72 125 GLU A CA 1
ATOM 1901 C C . GLU A 1 125 ? 49.510 37.334 49.417 1.00 27.31 125 GLU A C 1
ATOM 1902 O O . GLU A 1 125 ? 50.044 36.244 49.584 1.00 26.86 125 GLU A O 1
ATOM 1914 N N . ASN A 1 126 ? 50.132 38.504 49.670 1.00 21.06 126 ASN A N 1
ATOM 1915 C CA . ASN A 1 126 ? 51.525 38.650 50.083 1.00 19.20 126 ASN A CA 1
ATOM 1916 C C . ASN A 1 126 ? 51.557 39.773 51.161 1.00 17.31 126 ASN A C 1
ATOM 1917 O O . ASN A 1 126 ? 51.198 40.917 50.866 1.00 16.28 126 ASN A O 1
ATOM 1928 N N . ASN A 1 127 ? 52.077 39.463 52.345 1.00 10.71 127 ASN A N 1
ATOM 1929 C CA . ASN A 1 127 ? 52.131 40.429 53.455 1.00 10.19 127 ASN A CA 1
ATOM 1930 C C . ASN A 1 127 ? 53.273 41.432 53.409 1.00 13.76 127 ASN A C 1
ATOM 1931 O O . ASN A 1 127 ? 53.264 42.373 54.205 1.00 13.29 127 ASN A O 1
ATOM 1942 N N . PHE A 1 128 ? 54.249 41.232 52.516 1.00 11.97 128 PHE A N 1
ATOM 1943 C CA . PHE A 1 128 ? 55.437 42.102 52.411 1.00 11.78 128 PHE A CA 1
ATOM 1944 C C . PHE A 1 128 ? 55.330 43.233 51.417 1.00 13.91 128 PHE A C 1
ATOM 1945 O O . PHE A 1 128 ? 56.154 44.126 51.438 1.00 14.53 128 PHE A O 1
ATOM 1962 N N . VAL A 1 129 ? 54.325 43.220 50.583 1.00 13.13 129 VAL A N 1
ATOM 1963 C CA . VAL A 1 129 ? 54.091 44.281 49.595 1.00 14.53 129 VAL A CA 1
ATOM 1964 C C . VAL A 1 129 ? 53.657 45.574 50.259 1.00 13.75 129 VAL A C 1
ATOM 1965 O O . VAL A 1 129 ? 52.879 45.522 51.200 1.00 12.79 129 VAL A O 1
ATOM 1978 N N . ASN A 1 130 ? 54.217 46.715 49.853 1.00 9.38 130 ASN A N 1
ATOM 1979 C CA . ASN A 1 130 ? 53.908 47.981 50.507 1.00 10.01 130 ASN A CA 1
ATOM 1980 C C . ASN A 1 130 ? 52.895 48.863 49.794 1.00 13.57 130 ASN A C 1
ATOM 1981 O O . ASN A 1 130 ? 52.504 49.894 50.355 1.00 12.13 130 ASN A O 1
ATOM 1992 N N . THR A 1 131 ? 52.521 48.517 48.564 1.00 12.45 131 THR A N 1
ATOM 1993 C CA . THR A 1 131 ? 51.475 49.253 47.831 1.00 14.19 131 THR A CA 1
ATOM 1994 C C . THR A 1 131 ? 50.523 48.241 47.295 1.00 18.55 131 THR A C 1
ATOM 1995 O O . THR A 1 131 ? 50.949 47.325 46.584 1.00 19.64 131 THR A O 1
ATOM 2006 N N . ILE A 1 132 ? 49.232 48.398 47.627 1.00 13.52 132 ILE A N 1
ATOM 2007 C CA . ILE A 1 132 ? 48.195 47.500 47.200 1.00 14.57 132 ILE A CA 1
ATOM 2008 C C . ILE A 1 132 ? 47.276 48.277 46.263 1.00 15.11 132 ILE A C 1
ATOM 2009 O O . ILE A 1 132 ? 46.574 49.151 46.721 1.00 14.00 132 ILE A O 1
ATOM 2025 N N . PRO A 1 133 ? 47.264 47.989 44.969 1.00 12.77 133 PRO A N 1
ATOM 2026 C CA . PRO A 1 133 ? 46.339 48.707 44.081 1.00 11.72 133 PRO A CA 1
ATOM 2027 C C . PRO A 1 133 ? 44.882 48.288 44.323 1.00 15.82 133 PRO A C 1
ATOM 2028 O O . PRO A 1 133 ? 44.578 47.108 44.390 1.00 16.51 133 PRO A O 1
ATOM 2039 N N . ILE A 1 134 ? 44.018 49.258 44.542 1.00 13.16 134 ILE A N 1
ATOM 2040 C CA . ILE A 1 134 ? 42.576 49.017 44.729 1.00 15.34 134 ILE A CA 1
ATOM 2041 C C . ILE A 1 134 ? 41.861 49.695 43.555 1.00 16.82 134 ILE A C 1
ATOM 2042 O O . ILE A 1 134 ? 42.121 50.868 43.321 1.00 15.84 134 ILE A O 1
ATOM 2058 N N . GLU A 1 135 ? 40.903 49.031 42.888 1.00 12.34 135 GLU A N 1
ATOM 2059 C CA . GLU A 1 135 ? 40.156 49.752 41.857 1.00 12.35 135 GLU A CA 1
ATOM 2060 C C . GLU A 1 135 ? 38.990 50.386 42.576 1.00 13.88 135 GLU A C 1
ATOM 2061 O O . GLU A 1 135 ? 37.986 49.733 42.842 1.00 14.07 135 GLU A O 1
ATOM 2073 N N . LEU A 1 136 ? 39.113 51.642 42.905 1.00 12.09 136 LEU A N 1
ATOM 2074 C CA . LEU A 1 136 ? 38.050 52.325 43.627 1.00 12.99 136 LEU A CA 1
ATOM 2075 C C . LEU A 1 136 ? 36.905 52.617 42.668 1.00 16.26 136 LEU A C 1
ATOM 2076 O O . LEU A 1 136 ? 37.152 53.044 41.544 1.00 16.12 136 LEU A O 1
ATOM 2092 N N . GLU A 1 137 ? 35.666 52.412 43.097 1.00 11.18 137 GLU A N 1
ATOM 2093 C CA . GLU A 1 137 ? 34.529 52.801 42.257 1.00 9.89 137 GLU A CA 1
ATOM 2094 C C . GLU A 1 137 ? 33.795 53.924 42.950 1.00 12.98 137 GLU A C 1
ATOM 2095 O O . GLU A 1 137 ? 33.355 53.769 44.090 1.00 11.65 137 GLU A O 1
ATOM 2107 N N . PHE A 1 138 ? 33.588 55.023 42.246 1.00 8.87 138 PHE A N 1
ATOM 2108 C CA . PHE A 1 138 ? 32.822 56.155 42.746 1.00 8.94 138 PHE A CA 1
ATOM 2109 C C . PHE A 1 138 ? 31.547 56.199 41.910 1.00 12.58 138 PHE A C 1
ATOM 2110 O O . PHE A 1 138 ? 31.595 56.131 40.673 1.00 12.79 138 PHE A O 1
ATOM 2127 N N . CYS A 1 139 ? 30.414 56.284 42.607 1.00 9.99 139 CYS A N 1
ATOM 2128 C CA . CYS A 1 139 ? 29.070 56.208 42.048 1.00 11.36 139 CYS A CA 1
ATOM 2129 C C . CYS A 1 139 ? 28.460 57.632 41.944 1.00 12.49 139 CYS A C 1
ATOM 2130 O O . CYS A 1 139 ? 28.048 58.202 42.944 1.00 13.43 139 CYS A O 1
ATOM 2137 N N . PRO A 1 140 ? 28.517 58.277 40.768 1.00 9.33 140 PRO A N 1
ATOM 2138 C CA . PRO A 1 140 ? 27.984 59.643 40.634 1.00 9.18 140 PRO A CA 1
ATOM 2139 C C . PRO A 1 140 ? 26.460 59.602 40.471 1.00 13.65 140 PRO A C 1
ATOM 2140 O O . PRO A 1 140 ? 25.929 58.773 39.705 1.00 14.02 140 PRO A O 1
ATOM 2151 N N . THR A 1 141 ? 25.747 60.452 41.192 1.00 11.42 141 THR A N 1
ATOM 2152 C CA . THR A 1 141 ? 24.285 60.580 41.031 1.00 9.43 141 THR A CA 1
ATOM 2153 C C . THR A 1 141 ? 23.915 61.787 40.166 1.00 15.41 141 THR A C 1
ATOM 2154 O O . THR A 1 141 ? 22.744 62.001 39.892 1.00 16.78 141 THR A O 1
ATOM 2165 N N . ALA A 1 142 ? 24.891 62.599 39.810 1.00 12.38 142 ALA A N 1
ATOM 2166 C CA . ALA A 1 142 ? 24.780 63.718 38.888 1.00 12.57 142 ALA A CA 1
ATOM 2167 C C . ALA A 1 142 ? 26.130 63.829 38.190 1.00 19.64 142 ALA A C 1
ATOM 2168 O O . ALA A 1 142 ? 27.157 63.619 38.830 1.00 21.23 142 ALA A O 1
ATOM 2175 N N . ILE A 1 143 ? 26.138 64.160 36.915 1.00 14.47 143 ILE A N 1
ATOM 2176 C CA . ILE A 1 143 ? 27.377 64.290 36.154 1.00 13.17 143 ILE A CA 1
ATOM 2177 C C . ILE A 1 143 ? 27.764 65.745 36.067 1.00 21.83 143 ILE A C 1
ATOM 2178 O O . ILE A 1 143 ? 27.166 66.531 35.340 1.00 20.35 143 ILE A O 1
ATOM 2194 N N . HIS A 1 144 ? 28.753 66.098 36.862 1.00 22.69 144 HIS A N 1
ATOM 2195 C CA . HIS A 1 144 ? 29.284 67.434 36.976 1.00 25.66 144 HIS A CA 1
ATOM 2196 C C . HIS A 1 144 ? 30.702 67.356 36.451 1.00 28.22 144 HIS A C 1
ATOM 2197 O O . HIS A 1 144 ? 31.536 66.734 37.108 1.00 29.79 144 HIS A O 1
ATOM 2211 N N . GLU A 1 145 ? 30.933 67.815 35.225 1.00 21.92 145 GLU A N 1
ATOM 2212 C CA . GLU A 1 145 ? 32.246 67.861 34.588 1.00 20.22 145 GLU A CA 1
ATOM 2213 C C . GLU A 1 145 ? 32.431 69.305 34.106 1.00 24.35 145 GLU A C 1
ATOM 2214 O O . GLU A 1 145 ? 31.436 69.976 33.800 1.00 23.60 145 GLU A O 1
ATOM 2226 N N . PRO A 1 146 ? 33.637 69.861 34.169 1.00 20.62 146 PRO A N 1
ATOM 2227 C CA . PRO A 1 146 ? 34.923 69.229 34.495 1.00 19.46 146 PRO A CA 1
ATOM 2228 C C . PRO A 1 146 ? 35.134 69.056 36.002 1.00 19.21 146 PRO A C 1
ATOM 2229 O O . PRO A 1 146 ? 34.623 69.838 36.799 1.00 16.54 146 PRO A O 1
ATOM 2240 N N . SER A 1 147 ? 35.882 68.031 36.375 1.00 15.02 147 SER A N 1
ATOM 2241 C CA . SER A 1 147 ? 36.136 67.743 37.777 1.00 14.35 147 SER A CA 1
ATOM 2242 C C . SER A 1 147 ? 37.350 66.859 37.892 1.00 16.83 147 SER A C 1
ATOM 2243 O O . SER A 1 147 ? 37.837 66.335 36.882 1.00 17.63 147 SER A O 1
ATOM 2251 N N . TYR A 1 148 ? 37.814 66.639 39.129 1.00 13.05 148 TYR A N 1
ATOM 2252 C CA . TYR A 1 148 ? 38.955 65.782 39.382 1.00 12.31 148 TYR A CA 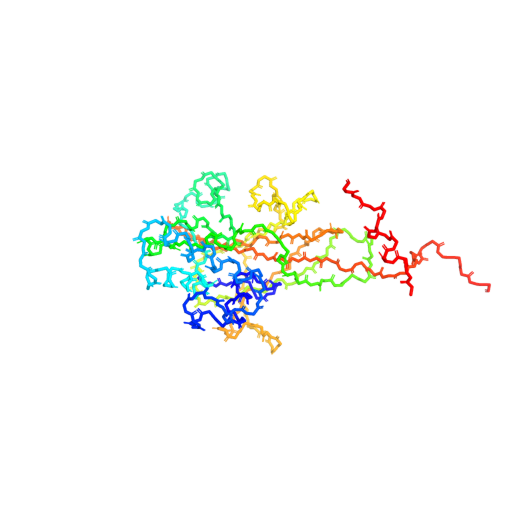1
ATOM 2253 C C . TYR A 1 148 ? 38.831 65.124 40.740 1.00 11.38 148 TYR A C 1
ATOM 2254 O O . TYR A 1 148 ? 37.991 65.515 41.540 1.00 12.09 148 TYR A O 1
ATOM 2272 N N . PHE A 1 149 ? 39.588 64.083 40.939 1.00 11.24 149 PHE A N 1
ATOM 2273 C CA . PHE A 1 149 ? 39.581 63.302 42.180 1.00 10.90 149 PHE A CA 1
ATOM 2274 C C . PHE A 1 149 ? 40.916 63.363 42.870 1.00 14.28 149 PHE A C 1
ATOM 2275 O O . PHE A 1 149 ? 41.949 63.176 42.221 1.00 16.25 149 PHE A O 1
ATOM 2292 N N . GLU A 1 150 ? 40.881 63.492 44.194 1.00 10.74 150 GLU A N 1
ATOM 2293 C CA . GLU A 1 150 ? 42.019 63.318 45.064 1.00 9.81 150 GLU A CA 1
ATOM 2294 C C . GLU A 1 150 ? 41.665 62.226 46.074 1.00 12.41 150 GLU A C 1
ATOM 2295 O O . GLU A 1 150 ? 40.526 62.187 46.556 1.00 14.76 150 GLU A O 1
ATOM 2307 N N . VAL A 1 151 ? 42.607 61.330 46.346 1.00 10.13 151 VAL A N 1
ATOM 2308 C CA . VAL A 1 151 ? 42.415 60.292 47.340 1.00 8.47 151 VAL A CA 1
ATOM 2309 C C . VAL A 1 151 ? 43.526 60.343 48.349 1.00 13.60 151 VAL A C 1
ATOM 2310 O O . VAL A 1 151 ? 44.693 60.446 47.986 1.00 11.06 151 VAL A O 1
ATOM 2323 N N . TYR A 1 152 ? 43.151 60.304 49.622 1.00 10.85 152 TYR A N 1
ATOM 2324 C CA . TYR A 1 152 ? 44.103 60.335 50.722 1.00 10.67 152 TYR A CA 1
ATOM 2325 C C . TYR A 1 152 ? 43.936 59.097 51.538 1.00 13.96 152 TYR A C 1
ATOM 2326 O O . TYR A 1 152 ? 42.854 58.524 51.549 1.00 12.55 152 TYR A O 1
ATOM 2344 N N . VAL A 1 153 ? 44.976 58.701 52.256 1.00 11.25 153 VAL A N 1
ATOM 2345 C CA . VAL A 1 153 ? 44.906 57.570 53.199 1.00 9.84 153 VAL A CA 1
ATOM 2346 C C . VAL A 1 153 ? 45.457 58.067 54.554 1.00 13.02 153 VAL A C 1
ATOM 2347 O O . VAL A 1 153 ? 46.387 58.900 54.608 1.00 9.54 153 VAL A O 1
ATOM 2360 N N . THR A 1 154 ? 44.906 57.553 55.633 1.00 9.92 154 THR A N 1
ATOM 2361 C CA . THR A 1 154 ? 45.400 57.932 56.930 1.00 9.35 154 THR A CA 1
ATOM 2362 C C . THR A 1 154 ? 46.869 57.477 57.099 1.00 11.01 154 THR A C 1
ATOM 2363 O O . THR A 1 154 ? 47.292 56.449 56.568 1.00 9.10 154 THR A O 1
ATOM 2374 N N . THR A 1 155 ? 47.606 58.267 57.834 1.00 9.91 155 THR A N 1
ATOM 2375 C CA . THR A 1 155 ? 49.017 58.024 58.194 1.00 10.58 155 THR A CA 1
ATOM 2376 C C . THR A 1 155 ? 49.096 56.758 59.070 1.00 12.92 155 THR A C 1
ATOM 2377 O O . THR A 1 155 ? 48.095 56.392 59.702 1.00 10.08 155 THR A O 1
ATOM 2388 N N . PRO A 1 156 ? 50.249 56.046 59.125 1.00 12.30 156 PRO A N 1
ATOM 2389 C CA . PRO A 1 156 ? 50.267 54.751 59.850 1.00 13.88 156 PRO A CA 1
ATOM 2390 C C . PRO A 1 156 ? 49.883 54.787 61.315 1.00 15.97 156 PRO A C 1
ATOM 2391 O O . PRO A 1 156 ? 49.387 53.795 61.840 1.00 17.57 156 PRO A O 1
ATOM 2402 N N . GLU A 1 157 ? 50.067 55.938 61.972 1.00 11.86 157 GLU A N 1
ATOM 2403 C CA . GLU A 1 157 ? 49.748 56.082 63.382 1.00 13.01 157 GLU A CA 1
ATOM 2404 C C . GLU A 1 157 ? 48.264 56.247 63.679 1.00 15.89 157 GLU A C 1
ATOM 2405 O O . GLU A 1 157 ? 47.872 56.214 64.857 1.00 13.93 157 GLU A O 1
ATOM 2417 N N . PHE A 1 158 ? 47.437 56.523 62.658 1.00 10.27 158 PHE A N 1
ATOM 2418 C CA . PHE A 1 158 ? 46.005 56.749 62.886 1.00 8.59 158 PHE A CA 1
ATOM 2419 C C . PHE A 1 158 ? 45.379 55.541 63.601 1.00 10.09 158 PHE A C 1
ATOM 2420 O O . PHE A 1 158 ? 45.661 54.384 63.268 1.00 10.42 158 PHE A O 1
ATOM 2437 N N . ASN A 1 159 ? 44.537 55.823 64.569 1.00 7.37 159 ASN A N 1
ATOM 2438 C CA . ASN A 1 159 ? 43.837 54.802 65.336 1.00 8.49 159 ASN A CA 1
ATOM 2439 C C . ASN A 1 159 ? 42.367 55.121 65.279 1.00 10.72 159 ASN A C 1
ATOM 2440 O O . ASN A 1 159 ? 41.952 56.133 65.850 1.00 9.18 159 ASN A O 1
ATOM 2451 N N . VAL A 1 160 ? 41.570 54.260 64.599 1.00 9.03 160 VAL A N 1
ATOM 2452 C CA . VAL A 1 160 ? 40.112 54.513 64.414 1.00 9.22 160 VAL A CA 1
ATOM 2453 C C . VAL A 1 160 ? 39.341 54.533 65.727 1.00 12.21 160 VAL A C 1
ATOM 2454 O O . VAL A 1 160 ? 38.319 55.216 65.837 1.00 11.24 160 VAL A O 1
ATOM 2467 N N . TYR A 1 161 ? 39.846 53.846 66.747 1.00 11.29 161 TYR A N 1
ATOM 2468 C CA . TYR A 1 161 ? 39.208 53.817 68.052 1.00 11.36 161 TYR A CA 1
ATOM 2469 C C . TYR A 1 161 ? 39.392 55.096 68.847 1.00 14.80 161 TYR A C 1
ATOM 2470 O O . TYR A 1 161 ? 38.677 55.304 69.842 1.00 13.54 161 TYR A O 1
ATOM 2488 N N . ARG A 1 162 ? 40.371 55.932 68.462 1.00 10.54 162 ARG A N 1
ATOM 2489 C CA . ARG A 1 162 ? 40.724 57.119 69.223 1.00 10.05 162 ARG A CA 1
ATOM 2490 C C . ARG A 1 162 ? 40.683 58.423 68.499 1.00 14.11 162 ARG A C 1
ATOM 2491 O O . ARG A 1 162 ? 40.504 59.446 69.148 1.00 14.05 162 ARG A O 1
ATOM 2512 N N . ASP A 1 163 ? 41.013 58.430 67.227 1.00 11.12 163 ASP A N 1
ATOM 2513 C CA . ASP A 1 163 ? 41.278 59.643 66.503 1.00 11.04 163 ASP A CA 1
ATOM 2514 C C . ASP A 1 163 ? 40.212 60.046 65.519 1.00 16.07 163 ASP A C 1
ATOM 2515 O O . ASP A 1 163 ? 39.658 59.196 64.816 1.00 14.24 163 ASP A O 1
ATOM 2524 N N . LYS A 1 164 ? 40.035 61.365 65.375 1.00 13.75 164 LYS A N 1
ATOM 2525 C CA . LYS A 1 164 ? 39.233 61.929 64.296 1.00 13.87 164 LYS A CA 1
ATOM 2526 C C . LYS A 1 164 ? 40.086 61.875 63.034 1.00 18.02 164 LYS A C 1
ATOM 2527 O O . LYS A 1 164 ? 41.310 62.055 63.101 1.00 17.10 164 LYS A O 1
ATOM 2546 N N . VAL A 1 165 ? 39.439 61.720 61.885 1.00 12.39 165 VAL A N 1
ATOM 2547 C CA . VAL A 1 165 ? 40.103 61.867 60.591 1.00 12.31 165 VAL A CA 1
ATOM 2548 C C . VAL A 1 165 ? 40.343 63.390 60.436 1.00 15.48 165 VAL A C 1
ATOM 2549 O O . VAL A 1 165 ? 39.394 64.159 60.513 1.00 15.65 165 VAL A O 1
ATOM 2562 N N . THR A 1 166 ? 41.600 63.825 60.309 1.00 13.47 166 THR A N 1
ATOM 2563 C CA . THR A 1 166 ? 41.936 65.253 60.187 1.00 14.05 166 THR A CA 1
ATOM 2564 C C . THR A 1 166 ? 43.068 65.367 59.177 1.00 14.91 166 THR A C 1
ATOM 2565 O O . THR A 1 166 ? 43.780 64.383 58.930 1.00 13.99 166 THR A O 1
ATOM 2576 N N . TRP A 1 167 ? 43.209 66.536 58.557 1.00 11.12 167 TRP A N 1
ATOM 2577 C CA . TRP A 1 167 ? 44.192 66.717 57.478 1.00 12.17 167 TRP A CA 1
ATOM 2578 C C . TRP A 1 167 ? 45.664 66.399 57.837 1.00 15.52 167 TRP A C 1
ATOM 2579 O O . TRP A 1 167 ? 46.334 65.686 57.076 1.00 14.41 167 TRP A O 1
ATOM 2600 N N . PRO A 1 168 ? 46.167 66.763 59.022 1.00 14.00 168 PRO A N 1
ATOM 2601 C CA . PRO A 1 168 ? 47.550 66.345 59.370 1.00 14.44 168 PRO A CA 1
ATOM 2602 C C . PRO A 1 168 ? 47.735 64.831 59.545 1.00 17.36 168 PRO A C 1
ATOM 2603 O O . PRO A 1 168 ? 48.879 64.367 59.630 1.00 18.90 168 PRO A O 1
ATOM 2614 N N . LEU A 1 169 ? 46.627 64.036 59.588 1.00 11.81 169 LEU A N 1
ATOM 2615 C CA . LEU A 1 169 ? 46.725 62.584 59.662 1.00 10.79 169 LEU A CA 1
ATOM 2616 C C . LEU A 1 169 ? 46.456 61.937 58.314 1.00 13.87 169 LEU A C 1
ATOM 2617 O O . LEU A 1 169 ? 46.305 60.711 58.268 1.00 14.42 169 LEU A O 1
ATOM 2633 N N . LEU A 1 170 ? 46.425 62.718 57.219 1.00 11.67 170 LEU A N 1
ATOM 2634 C CA . LEU A 1 170 ? 46.138 62.204 55.858 1.00 11.51 170 LEU A CA 1
ATOM 2635 C C . LEU A 1 170 ? 47.302 62.451 54.924 1.00 15.78 170 LEU A C 1
ATOM 2636 O O . LEU A 1 170 ? 48.007 63.441 55.062 1.00 16.52 170 LEU A O 1
ATOM 2652 N N . GLU A 1 171 ? 47.552 61.504 54.038 1.00 13.00 171 GLU A N 1
ATOM 2653 C CA . GLU A 1 171 ? 48.581 61.565 53.026 1.00 11.66 171 GLU A CA 1
ATOM 2654 C C . GLU A 1 171 ? 47.953 61.378 51.656 1.00 14.06 171 GLU A C 1
ATOM 2655 O O . GLU A 1 171 ? 47.151 60.462 51.458 1.00 11.09 171 GLU A O 1
ATOM 2667 N N . LEU A 1 172 ? 48.355 62.202 50.708 1.00 10.75 172 LEU A N 1
ATOM 2668 C CA . LEU A 1 172 ? 47.844 62.135 49.331 1.00 12.14 172 LEU A CA 1
ATOM 2669 C C . LEU A 1 172 ? 48.401 60.930 48.608 1.00 16.01 172 LEU A C 1
ATOM 2670 O O . LEU A 1 172 ? 49.609 60.724 48.592 1.00 13.82 172 LEU A O 1
ATOM 2686 N N . VAL A 1 173 ? 47.521 60.108 48.031 1.00 11.46 173 VAL A N 1
ATOM 2687 C CA . VAL A 1 173 ? 47.928 58.943 47.260 1.00 10.95 173 VAL A CA 1
ATOM 2688 C C . VAL A 1 173 ? 47.522 58.988 45.778 1.00 13.70 173 VAL A C 1
ATOM 2689 O O . VAL A 1 173 ? 48.027 58.167 45.007 1.00 13.53 173 VAL A O 1
ATOM 2702 N N . PHE A 1 174 ? 46.611 59.879 45.398 1.00 10.28 174 PHE A N 1
ATOM 2703 C CA . PHE A 1 174 ? 46.078 59.915 44.040 1.00 12.23 174 PHE A CA 1
ATOM 2704 C C . PHE A 1 174 ? 45.564 61.301 43.751 1.00 13.78 174 PHE A C 1
ATOM 2705 O O . PHE A 1 174 ? 44.927 61.918 44.605 1.00 12.90 174 PHE A O 1
ATOM 2722 N N . ASN A 1 175 ? 45.834 61.797 42.548 1.00 10.89 175 ASN A N 1
ATOM 2723 C CA . ASN A 1 175 ? 45.350 63.094 42.150 1.00 11.53 175 ASN A CA 1
ATOM 2724 C C . ASN A 1 175 ? 45.248 63.099 40.637 1.00 16.03 175 ASN A C 1
ATOM 2725 O O . ASN A 1 175 ? 46.276 63.199 39.970 1.00 14.11 175 ASN A O 1
ATOM 2735 N N . SER A 1 176 ? 44.030 62.995 40.095 1.00 12.78 176 SER A N 1
ATOM 2736 C CA . SER A 1 176 ? 43.868 62.916 38.638 1.00 12.04 176 SER A CA 1
ATOM 2737 C C . SER A 1 176 ? 42.444 63.174 38.200 1.00 15.91 176 SER A C 1
ATOM 2738 O O . SER A 1 176 ? 41.485 62.939 38.943 1.00 13.75 176 SER A O 1
ATOM 2746 N N . THR A 1 177 ? 42.303 63.576 36.938 1.00 12.90 177 THR A N 1
ATOM 2747 C CA . THR A 1 177 ? 41.000 63.619 36.293 1.00 13.09 177 THR A CA 1
ATOM 2748 C C . THR A 1 177 ? 40.793 62.151 35.949 1.00 15.32 177 THR A C 1
ATOM 2749 O O . THR A 1 177 ? 41.763 61.408 35.801 1.00 14.65 177 THR A O 1
ATOM 2760 N N . VAL A 1 178 ? 39.552 61.703 35.984 1.00 12.93 178 VAL A N 1
ATOM 2761 C CA . VAL A 1 178 ? 39.167 60.301 35.780 1.00 11.47 178 VAL A CA 1
ATOM 2762 C C . VAL A 1 178 ? 38.040 60.246 34.741 1.00 14.89 178 VAL A C 1
ATOM 2763 O O . VAL A 1 178 ? 37.051 60.949 34.929 1.00 13.03 178 VAL A O 1
ATOM 2776 N N . PRO A 1 179 ? 38.112 59.363 33.727 1.00 16.30 179 PRO A N 1
ATOM 2777 C CA . PRO A 1 179 ? 37.011 59.287 32.746 1.00 16.75 179 PRO A CA 1
ATOM 2778 C C . PRO A 1 179 ? 35.787 58.578 33.306 1.00 18.06 179 PRO A C 1
ATOM 2779 O O . PRO A 1 179 ? 35.918 57.639 34.075 1.00 15.47 179 P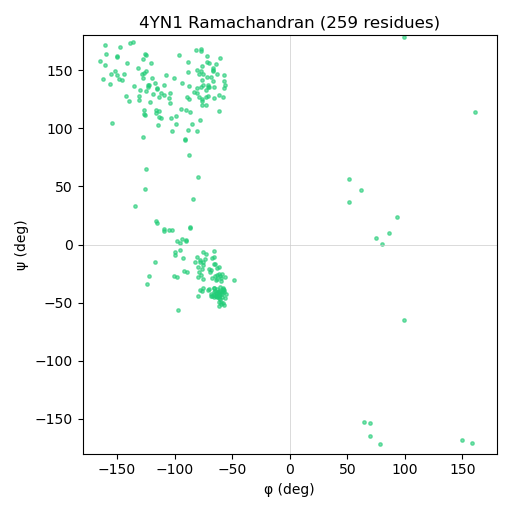RO A O 1
ATOM 2790 N N . LEU A 1 180 ? 34.604 59.014 32.860 1.00 14.50 180 LEU A N 1
ATOM 2791 C CA . LEU A 1 180 ? 33.336 58.374 33.150 1.00 13.91 180 LEU A CA 1
ATOM 2792 C C . LEU A 1 180 ? 33.227 57.140 32.277 1.00 18.72 180 LEU A C 1
ATOM 2793 O O . LEU A 1 180 ? 33.353 57.245 31.061 1.00 20.07 180 LEU A O 1
ATOM 2809 N N . VAL A 1 181 ? 32.993 55.987 32.878 1.00 13.76 181 VAL A N 1
ATOM 2810 C CA . VAL A 1 181 ? 32.929 54.699 32.184 1.00 13.18 181 VAL A CA 1
ATOM 2811 C C . VAL A 1 181 ? 31.661 53.956 32.506 1.00 17.23 181 VAL A C 1
ATOM 2812 O O . VAL A 1 181 ? 31.013 54.239 33.491 1.00 15.45 181 VAL A O 1
ATOM 2825 N N . ASN A 1 182 ? 31.287 52.996 31.655 1.00 13.44 182 ASN A N 1
ATOM 2826 C CA . ASN A 1 182 ? 30.142 52.140 31.931 1.00 14.29 182 ASN A CA 1
ATOM 2827 C C . ASN A 1 182 ? 30.417 51.265 33.141 1.00 18.62 182 ASN A C 1
ATOM 2828 O O . ASN A 1 182 ? 31.495 50.663 33.237 1.00 17.50 182 ASN A O 1
ATOM 2839 N N . ARG A 1 183 ? 29.436 51.158 34.046 1.00 13.29 183 ARG A N 1
ATOM 2840 C CA . ARG A 1 183 ? 29.581 50.276 35.182 1.00 14.30 183 ARG A CA 1
ATOM 2841 C C . ARG A 1 183 ? 29.615 48.833 34.697 1.00 20.44 183 ARG A C 1
ATOM 2842 O O . ARG A 1 183 ? 28.997 48.503 33.674 1.00 18.79 183 ARG A O 1
ATOM 2863 N N . ARG A 1 184 ? 30.310 47.972 35.412 1.00 18.71 184 ARG A N 1
ATOM 2864 C CA . ARG A 1 184 ? 30.318 46.559 35.035 1.00 18.86 184 ARG A CA 1
ATOM 2865 C C . ARG A 1 184 ? 29.064 45.885 35.569 1.00 22.76 184 ARG A C 1
ATOM 2866 O O . ARG A 1 184 ? 28.385 46.413 36.470 1.00 20.53 184 ARG A O 1
ATOM 2887 N N . ALA A 1 185 ? 28.807 44.655 35.086 1.00 22.31 185 ALA A N 1
ATOM 2888 C CA . ALA A 1 185 ? 27.655 43.859 35.517 1.00 23.78 185 ALA A CA 1
ATOM 2889 C C . ALA A 1 185 ? 27.691 43.537 37.004 1.00 24.83 185 ALA A C 1
ATOM 2890 O O . ALA A 1 185 ? 26.647 43.328 37.609 1.00 24.73 185 ALA A O 1
ATOM 2897 N N . ASP A 1 186 ? 28.881 43.519 37.617 1.00 19.57 186 ASP A N 1
ATOM 2898 C CA . ASP A 1 186 ? 28.996 43.236 39.050 1.00 18.88 186 ASP A CA 1
ATOM 2899 C C . ASP A 1 186 ? 28.930 44.478 39.931 1.00 23.82 186 ASP A C 1
ATOM 2900 O O . ASP A 1 186 ? 29.103 44.368 41.148 1.00 21.75 186 ASP A O 1
ATOM 2909 N N . SER A 1 187 ? 28.713 45.667 39.352 1.00 20.92 187 SER A N 1
ATOM 2910 C CA . SER A 1 187 ? 28.619 46.874 40.190 1.00 21.22 187 SER A CA 1
ATOM 2911 C C . SER A 1 187 ? 27.234 46.773 40.948 1.00 27.64 187 SER A C 1
ATOM 2912 O O . SER A 1 187 ? 26.372 46.180 40.349 1.00 31.65 187 SER A O 1
ATOM 2920 N N . LEU A 1 188 ? 26.936 47.169 42.192 1.00 30.09 188 LEU A N 1
ATOM 2921 C CA . LEU A 1 188 ? 27.523 47.983 43.231 1.00 30.66 188 LEU A CA 1
ATOM 2922 C C . LEU A 1 188 ? 26.824 49.381 43.157 1.00 30.40 188 LEU A C 1
ATOM 2923 O O . LEU A 1 188 ? 25.981 49.701 44.002 1.00 30.77 188 LEU A O 1
ATOM 2939 N N . CYS A 1 189 ? 27.026 50.102 42.057 1.00 22.26 189 CYS A N 1
ATOM 2940 C CA . CYS A 1 189 ? 26.428 51.408 41.845 1.00 18.19 189 CYS A CA 1
ATOM 2941 C C . CYS A 1 189 ? 25.091 51.210 41.137 1.00 23.14 189 CYS A C 1
ATOM 2942 O O . CYS A 1 189 ? 25.057 51.127 39.922 1.00 21.82 189 CYS A O 1
ATOM 2949 N N . THR A 1 190 ? 23.992 51.072 41.884 1.00 19.72 190 THR A N 1
ATOM 2950 C CA . THR A 1 190 ? 22.673 50.904 41.247 1.00 20.50 190 THR A CA 1
ATOM 2951 C C . THR A 1 190 ? 22.101 52.224 40.778 1.00 22.76 190 THR A C 1
ATOM 2952 O O . THR A 1 190 ? 21.169 52.242 39.968 1.00 25.41 190 THR A O 1
ATOM 2963 N N . ALA A 1 191 ? 22.605 53.324 41.313 1.00 15.57 191 ALA A N 1
ATOM 2964 C CA . ALA A 1 191 ? 22.096 54.663 41.025 1.00 15.16 191 ALA A CA 1
ATOM 2965 C C . ALA A 1 191 ? 22.477 55.210 39.674 1.00 17.65 191 ALA A C 1
ATOM 2966 O O . ALA A 1 191 ? 21.907 56.211 39.247 1.00 17.61 191 ALA A O 1
ATOM 2973 N N . ASN A 1 192 ? 23.452 54.610 38.994 1.00 13.94 192 ASN A N 1
ATOM 2974 C CA . ASN A 1 192 ? 23.834 55.127 37.693 1.00 13.94 192 ASN A CA 1
ATOM 2975 C C . ASN A 1 192 ? 24.378 54.012 36.823 1.00 16.86 192 ASN A C 1
ATOM 2976 O O . ASN A 1 192 ? 25.040 53.137 37.332 1.00 18.01 192 ASN A O 1
ATOM 2987 N N . ALA A 1 193 ? 24.194 54.114 35.517 1.00 14.88 193 ALA A N 1
ATOM 2988 C CA . ALA A 1 193 ? 24.738 53.151 34.553 1.00 15.15 193 ALA A CA 1
ATOM 2989 C C . ALA A 1 193 ? 26.208 53.420 34.322 1.00 15.05 193 ALA A C 1
ATOM 2990 O O . ALA A 1 193 ? 26.858 52.612 33.683 1.00 14.20 193 ALA A O 1
ATOM 2997 N N . ARG A 1 194 ? 26.719 54.610 34.732 1.00 12.19 194 ARG A N 1
ATOM 2998 C CA . ARG A 1 194 ? 28.117 54.986 34.523 1.00 10.73 194 ARG A CA 1
ATOM 2999 C C . ARG A 1 194 ? 28.749 55.348 35.859 1.00 14.00 194 ARG A C 1
ATOM 3000 O O . ARG A 1 194 ? 28.078 55.839 36.764 1.00 14.53 194 ARG A O 1
ATOM 3021 N N . VAL A 1 195 ? 30.032 55.099 35.972 1.00 10.05 195 VAL A N 1
ATOM 3022 C CA . VAL A 1 195 ? 30.789 55.312 37.207 1.00 8.99 195 VAL A CA 1
ATOM 3023 C C . VAL A 1 195 ? 32.136 55.905 36.897 1.00 11.89 195 VAL A C 1
ATOM 3024 O O . VAL A 1 195 ? 32.550 55.938 35.744 1.00 12.73 195 VAL A O 1
ATOM 3037 N N . TYR A 1 196 ? 32.873 56.274 37.940 1.00 11.39 196 TYR A N 1
ATOM 3038 C CA . TYR A 1 196 ? 34.279 56.673 37.836 1.00 11.16 196 TYR A CA 1
ATOM 3039 C C . TYR A 1 196 ? 35.080 55.614 38.572 1.00 15.86 196 TYR A C 1
ATOM 3040 O O . TYR A 1 196 ? 34.872 55.420 39.785 1.00 14.02 196 TYR A O 1
ATOM 3058 N N . ARG A 1 197 ? 35.917 54.868 37.849 1.00 13.02 197 ARG A N 1
ATOM 3059 C CA . ARG A 1 197 ? 36.783 53.871 38.439 1.00 12.55 197 ARG A CA 1
ATOM 3060 C C . ARG A 1 197 ? 38.208 54.373 38.352 1.00 17.21 197 ARG A C 1
ATOM 3061 O O . ARG A 1 197 ? 38.604 54.934 37.337 1.00 15.46 197 ARG A O 1
ATOM 3082 N N . MET A 1 198 ? 38.975 54.211 39.414 1.00 13.81 198 MET A N 1
ATOM 3083 C CA . MET A 1 198 ? 40.367 54.686 39.418 1.00 12.26 198 MET A CA 1
ATOM 3084 C C . MET A 1 198 ? 41.205 53.719 40.241 1.00 15.62 198 MET A C 1
ATOM 3085 O O . MET A 1 198 ? 40.734 53.184 41.244 1.00 14.21 198 MET A O 1
ATOM 3099 N N . ILE A 1 199 ? 42.424 53.453 39.796 1.00 12.82 199 ILE A N 1
ATOM 3100 C CA . ILE A 1 199 ? 43.325 52.565 40.517 1.00 12.75 199 ILE A CA 1
ATOM 3101 C C . ILE A 1 199 ? 44.057 53.397 41.530 1.00 15.94 199 ILE A C 1
ATOM 3102 O O . ILE A 1 199 ? 44.854 54.259 41.160 1.00 14.50 199 ILE A O 1
ATOM 3118 N N . VAL A 1 200 ? 43.799 53.125 42.809 1.00 13.97 200 VAL A N 1
ATOM 3119 C CA . VAL A 1 200 ? 44.395 53.855 43.905 1.00 13.24 200 VAL A CA 1
ATOM 3120 C C . VAL A 1 200 ? 45.509 52.998 44.535 1.00 15.20 200 VAL A C 1
ATOM 3121 O O . VAL A 1 200 ? 45.211 51.917 45.027 1.00 12.35 200 VAL A O 1
ATOM 3134 N N . PRO A 1 201 ? 46.757 53.498 44.573 1.00 13.44 201 PRO A N 1
ATOM 3135 C CA . PRO A 1 201 ? 47.851 52.736 45.233 1.00 13.59 201 PRO A CA 1
ATOM 3136 C C . PRO A 1 201 ? 47.770 52.945 46.734 1.00 15.02 201 PRO A C 1
ATOM 3137 O O . PRO A 1 201 ? 48.207 53.966 47.259 1.00 16.15 201 PRO A O 1
ATOM 3148 N N . VAL A 1 202 ? 47.165 51.992 47.428 1.00 12.06 202 VAL A N 1
ATOM 3149 C CA . VAL A 1 202 ? 46.957 52.132 48.866 1.00 9.83 202 VAL A CA 1
ATOM 3150 C C . VAL A 1 202 ? 48.188 51.597 49.588 1.00 15.78 202 VAL A C 1
ATOM 3151 O O . VAL A 1 202 ? 48.549 50.441 49.359 1.00 12.64 202 VAL A O 1
ATOM 3164 N N . PRO A 1 203 ? 48.821 52.399 50.472 1.00 12.85 203 PRO A N 1
ATOM 3165 C CA . PRO A 1 203 ? 49.970 51.903 51.216 1.00 11.60 203 PRO A CA 1
ATOM 3166 C C . PRO A 1 203 ? 49.544 50.826 52.206 1.00 14.21 203 PRO A C 1
ATOM 3167 O O . PRO A 1 203 ? 48.443 50.857 52.785 1.00 11.49 203 PRO A O 1
ATOM 3178 N N . TYR A 1 204 ? 50.395 49.846 52.375 1.00 11.58 204 TYR A N 1
ATOM 3179 C CA . TYR A 1 204 ? 50.146 48.787 53.327 1.00 9.98 204 TYR A CA 1
ATOM 3180 C C . TYR A 1 204 ? 49.950 49.353 54.733 1.00 10.46 204 TYR A C 1
ATOM 3181 O O . TYR A 1 204 ? 50.634 50.281 55.141 1.00 10.84 204 TYR A O 1
ATOM 3199 N N . ARG A 1 205 ? 49.076 48.695 55.483 1.00 9.31 205 ARG A N 1
ATOM 3200 C CA . ARG A 1 205 ? 48.780 48.985 56.877 1.00 9.50 205 ARG A CA 1
ATOM 3201 C C . ARG A 1 205 ? 48.520 47.682 57.587 1.00 12.98 205 ARG A C 1
ATOM 3202 O O . ARG A 1 205 ? 47.929 46.789 56.993 1.00 12.20 205 ARG A O 1
ATOM 3223 N N . GLN A 1 206 ? 48.881 47.578 58.874 1.00 10.35 206 GLN A N 1
ATOM 3224 C CA . GLN A 1 206 ? 48.500 46.417 59.672 1.00 10.79 206 GLN A CA 1
ATOM 3225 C C . GLN A 1 206 ? 47.443 46.861 60.691 1.00 13.67 206 GLN A C 1
ATOM 3226 O O . GLN A 1 206 ? 47.203 46.165 61.679 1.00 14.76 206 GLN A O 1
ATOM 3240 N N . THR A 1 207 ? 46.871 48.070 60.501 1.00 10.54 207 THR A N 1
ATOM 3241 C CA . THR A 1 207 ? 45.837 48.625 61.340 1.00 11.40 207 THR A CA 1
ATOM 3242 C C . THR A 1 207 ? 44.648 49.012 60.472 1.00 12.70 207 THR A C 1
ATOM 3243 O O . THR A 1 207 ? 44.789 49.190 59.271 1.00 11.30 207 THR A O 1
ATOM 3254 N N . GLN A 1 208 ? 43.503 49.228 61.097 1.00 9.62 208 GLN A N 1
ATOM 3255 C CA . GLN A 1 208 ? 42.328 49.715 60.387 1.00 9.52 208 GLN A CA 1
ATOM 3256 C C . GLN A 1 208 ? 42.615 51.173 60.015 1.00 13.11 208 GLN A C 1
ATOM 3257 O O . GLN A 1 208 ? 43.195 51.933 60.806 1.00 12.87 208 GLN A O 1
ATOM 3271 N N . PHE A 1 209 ? 42.270 51.549 58.784 1.00 7.88 209 PHE A N 1
ATOM 3272 C CA . PHE A 1 209 ? 42.617 52.881 58.263 1.00 7.36 209 PHE A CA 1
ATOM 3273 C C . PHE A 1 209 ? 41.438 53.502 57.524 1.00 10.99 209 PHE A C 1
ATOM 3274 O O . PHE A 1 209 ? 40.377 52.879 57.365 1.00 8.78 209 PHE A O 1
ATOM 3291 N N . VAL A 1 210 ? 41.607 54.742 57.129 1.00 9.21 210 VAL A N 1
ATOM 3292 C CA . VAL A 1 210 ? 40.575 55.455 56.404 1.00 7.98 210 VAL A CA 1
ATOM 3293 C C . VAL A 1 210 ? 41.174 55.927 55.076 1.00 13.32 210 VAL A C 1
ATOM 3294 O O . VAL A 1 210 ? 42.346 56.380 55.011 1.00 12.10 210 VAL A O 1
ATOM 3307 N N . ILE A 1 211 ? 40.365 55.759 54.018 1.00 8.13 211 ILE A N 1
ATOM 3308 C CA . ILE A 1 211 ? 40.613 56.276 52.676 1.00 9.11 211 ILE A CA 1
ATOM 3309 C C . ILE A 1 211 ? 39.648 57.469 52.572 1.00 13.08 211 ILE A C 1
ATOM 3310 O O . ILE A 1 211 ? 38.449 57.334 52.870 1.00 9.92 211 ILE A O 1
ATOM 3326 N N . TYR A 1 212 ? 40.168 58.640 52.239 1.00 9.42 212 TYR A N 1
ATOM 3327 C CA . TYR A 1 212 ? 39.353 59.849 52.180 1.00 8.01 212 TYR A CA 1
ATOM 3328 C C . TYR A 1 212 ? 39.349 60.310 50.745 1.00 11.81 212 TYR A C 1
ATOM 3329 O O . TYR A 1 212 ? 40.421 60.559 50.182 1.00 9.09 212 TYR A O 1
ATOM 3347 N N . VAL A 1 213 ? 38.170 60.285 50.130 1.00 9.27 213 VAL A N 1
ATOM 3348 C CA . VAL A 1 213 ? 37.975 60.583 48.720 1.00 9.23 213 VAL A CA 1
ATOM 3349 C C . VAL A 1 213 ? 37.371 61.960 48.549 1.00 13.06 213 VAL A C 1
ATOM 3350 O O . VAL A 1 213 ? 36.312 62.258 49.113 1.00 10.03 213 VAL A O 1
ATOM 3363 N N . ARG A 1 214 ? 37.990 62.751 47.672 1.00 10.14 214 ARG A N 1
ATOM 3364 C CA . ARG A 1 214 ? 37.538 64.086 47.361 1.00 10.48 214 ARG A CA 1
ATOM 3365 C C . ARG A 1 214 ? 37.247 64.147 45.857 1.00 12.50 214 ARG A C 1
ATOM 3366 O O . ARG A 1 214 ? 38.133 63.859 45.053 1.00 11.92 214 ARG A O 1
ATOM 3387 N N . TRP A 1 215 ? 36.013 64.507 45.490 1.00 11.91 215 TRP A N 1
ATOM 3388 C CA . TRP A 1 215 ? 35.631 64.709 44.087 1.00 11.59 215 TRP A CA 1
ATOM 3389 C C . TRP A 1 215 ? 35.377 66.200 43.977 1.00 14.93 215 TRP A C 1
ATOM 3390 O O . TRP A 1 215 ? 34.388 66.674 44.512 1.00 13.56 215 TRP A O 1
ATOM 3411 N N . GLN A 1 216 ? 36.262 66.941 43.285 1.00 12.55 216 GLN A N 1
ATOM 3412 C CA . GLN A 1 216 ? 36.171 68.391 43.225 1.00 10.48 216 GLN A CA 1
ATOM 3413 C C . GLN A 1 216 ? 35.739 68.877 41.845 1.00 12.69 216 GLN A C 1
ATOM 3414 O O . GLN A 1 216 ? 36.386 68.537 40.864 1.00 14.00 216 GLN A O 1
ATOM 3428 N N . ARG A 1 217 ? 34.729 69.709 41.784 1.00 14.13 217 ARG A N 1
ATOM 3429 C CA . ARG A 1 217 ? 34.301 70.320 40.522 1.00 15.01 217 ARG A CA 1
ATOM 3430 C C . ARG A 1 217 ? 35.263 71.448 40.168 1.00 21.14 217 ARG A C 1
ATOM 3431 O O . ARG A 1 217 ? 35.608 72.262 41.037 1.00 19.53 217 ARG A O 1
ATOM 3452 N N . ILE A 1 218 ? 35.666 71.510 38.892 1.00 21.02 218 ILE A N 1
ATOM 3453 C CA . ILE A 1 218 ? 36.581 72.552 38.390 1.00 20.30 218 ILE A CA 1
ATOM 3454 C C . ILE A 1 218 ? 35.638 73.605 37.943 1.00 26.73 218 ILE A C 1
ATOM 3455 O O . ILE A 1 218 ? 35.139 73.566 36.817 1.00 27.32 218 ILE A O 1
ATOM 3471 N N . ASP A 1 219 ? 35.316 74.503 38.855 1.00 25.13 219 ASP A N 1
ATOM 3472 C CA . ASP A 1 219 ? 34.255 75.464 38.658 1.00 25.71 219 ASP A CA 1
ATOM 3473 C C . ASP A 1 219 ? 34.388 76.660 39.611 1.00 27.39 219 ASP A C 1
ATOM 3474 O O . ASP A 1 219 ? 34.849 76.452 40.722 1.00 23.84 219 ASP A O 1
ATOM 3483 N N . PRO A 1 220 ? 33.866 77.875 39.302 1.00 27.04 220 PRO A N 1
ATOM 3484 C CA . PRO A 1 220 ? 34.005 78.994 40.265 1.00 26.75 220 PRO A CA 1
ATOM 3485 C C . PRO A 1 220 ? 33.346 78.874 41.645 1.00 27.72 220 PRO A C 1
ATOM 3486 O O . PRO A 1 220 ? 33.837 79.477 42.591 1.00 25.61 220 PRO A O 1
ATOM 3497 N N . VAL A 1 221 ? 32.227 78.148 41.775 1.00 24.06 221 VAL A N 1
ATOM 3498 C CA . VAL A 1 221 ? 31.572 77.952 43.070 1.00 23.43 221 VAL A CA 1
ATOM 3499 C C . VAL A 1 221 ? 32.382 76.877 43.892 1.00 21.70 221 VAL A C 1
ATOM 3500 O O . VAL A 1 221 ? 32.358 76.888 45.112 1.00 19.31 221 VAL A O 1
ATOM 3513 N N . GLY A 1 222 ? 33.069 76.002 43.187 1.00 19.14 222 GLY A N 1
ATOM 3514 C CA . GLY A 1 222 ? 33.985 75.029 43.748 1.00 19.49 222 GLY A CA 1
ATOM 3515 C C . GLY A 1 222 ? 33.359 74.030 44.678 1.00 18.25 222 GLY A C 1
ATOM 3516 O O . GLY A 1 222 ? 33.951 73.711 45.714 1.00 15.41 222 GLY A O 1
ATOM 3520 N N . GLU A 1 223 ? 32.233 73.452 44.269 1.00 15.49 223 GLU A N 1
ATOM 3521 C CA . GLU A 1 223 ? 31.599 72.441 45.102 1.00 15.06 223 GLU A CA 1
ATOM 3522 C C . GLU A 1 223 ? 32.444 71.178 45.024 1.00 17.07 223 GLU A C 1
ATOM 3523 O O . GLU A 1 223 ? 32.876 70.780 43.946 1.00 13.70 223 GLU A O 1
ATOM 3535 N N . GLY A 1 224 ? 32.723 70.590 46.188 1.00 13.66 224 GLY A N 1
ATOM 3536 C CA . GLY A 1 224 ? 33.478 69.353 46.260 1.00 13.06 224 GLY A CA 1
ATOM 3537 C C . GLY A 1 224 ? 32.766 68.369 47.161 1.00 12.83 224 GLY A C 1
ATOM 3538 O O . GLY A 1 224 ? 32.061 68.790 48.060 1.00 11.73 224 GLY A O 1
ATOM 3542 N N . PHE A 1 225 ? 32.957 67.080 46.915 1.00 10.53 225 PHE A N 1
ATOM 3543 C CA . PHE A 1 225 ? 32.352 65.975 47.672 1.00 9.37 225 PHE A CA 1
ATOM 3544 C C . PHE A 1 225 ? 33.439 65.207 48.365 1.00 12.14 225 PHE A C 1
ATOM 3545 O O . PHE A 1 225 ? 34.490 64.989 47.778 1.00 13.17 225 PHE A O 1
ATOM 3562 N N . TYR A 1 226 ? 33.216 64.896 49.635 1.00 8.69 226 TYR A N 1
ATOM 3563 C CA . TYR A 1 226 ? 34.201 64.290 50.512 1.00 9.31 226 TYR A CA 1
ATOM 3564 C C . TYR A 1 226 ? 33.589 63.095 51.214 1.00 12.13 226 TYR A C 1
ATOM 3565 O O . TYR A 1 226 ? 32.552 63.240 51.842 1.00 10.79 226 TYR A O 1
ATOM 3583 N N . ASN A 1 227 ? 34.240 61.924 51.147 1.00 9.73 227 ASN A N 1
ATOM 3584 C CA . ASN A 1 227 ? 33.757 60.719 51.810 1.00 9.56 227 ASN A CA 1
ATOM 3585 C C . ASN A 1 227 ? 34.846 59.981 52.515 1.00 10.72 227 ASN A C 1
ATOM 3586 O O . ASN A 1 227 ? 35.918 59.745 51.936 1.00 10.71 227 ASN A O 1
ATOM 3597 N N . CYS A 1 228 ? 34.535 59.536 53.737 1.00 9.17 228 CYS A N 1
ATOM 3598 C CA . CYS A 1 228 ? 35.386 58.616 54.499 1.00 9.89 228 CYS A CA 1
ATOM 3599 C C . CYS A 1 228 ? 35.035 57.210 54.125 1.00 11.73 228 CYS A C 1
ATOM 3600 O O . CYS A 1 228 ? 33.856 56.899 54.035 1.00 10.27 228 CYS A O 1
ATOM 3607 N N . VAL A 1 229 ? 36.050 56.370 53.919 1.00 10.03 229 VAL A N 1
ATOM 3608 C CA . VAL A 1 229 ? 35.917 54.971 53.564 1.00 8.92 229 VAL A CA 1
ATOM 3609 C C . VAL A 1 229 ? 36.734 54.160 54.565 1.00 13.01 229 VAL A C 1
ATOM 3610 O O . VAL A 1 229 ? 37.952 54.328 54.627 1.00 11.69 229 VAL A O 1
ATOM 3623 N N . ASP A 1 230 ? 36.066 53.312 55.371 1.00 9.66 230 ASP A N 1
ATOM 3624 C CA . ASP A 1 230 ? 36.728 52.467 56.361 1.00 8.56 230 ASP A CA 1
ATOM 3625 C C . ASP A 1 230 ? 37.251 51.203 55.693 1.00 12.31 230 ASP A C 1
ATOM 3626 O O . ASP A 1 230 ? 36.500 50.477 55.026 1.00 9.89 230 ASP A O 1
ATOM 3635 N N . ALA A 1 231 ? 38.519 50.882 55.972 1.00 9.14 231 ALA A N 1
ATOM 3636 C CA . ALA A 1 231 ? 39.149 49.680 55.408 1.00 8.33 231 ALA A CA 1
ATOM 3637 C C . ALA A 1 231 ? 40.215 49.088 56.326 1.00 11.10 231 ALA A C 1
ATOM 3638 O O . ALA A 1 231 ? 40.718 49.751 57.229 1.00 9.71 231 ALA A O 1
ATOM 3645 N N . VAL A 1 232 ? 40.546 47.844 56.080 1.00 10.38 232 VAL A N 1
ATOM 3646 C CA . VAL A 1 232 ? 41.613 47.123 56.788 1.00 9.25 232 VAL A CA 1
ATOM 3647 C C . VAL A 1 232 ? 42.114 46.014 55.884 1.00 14.47 232 VAL A C 1
ATOM 3648 O O . VAL A 1 232 ? 41.333 45.423 55.133 1.00 12.46 232 VAL A O 1
ATOM 3661 N N . PHE A 1 233 ? 43.396 45.705 55.974 1.00 10.14 233 PHE A N 1
ATOM 3662 C CA . PHE A 1 233 ? 43.956 44.597 55.246 1.00 9.55 233 PHE A CA 1
ATOM 3663 C C . PHE A 1 233 ? 43.951 43.366 56.125 1.00 13.84 233 PHE A C 1
ATOM 3664 O O . PHE A 1 233 ? 44.224 43.454 57.321 1.00 13.32 233 PHE A O 1
ATOM 3681 N N . ALA A 1 234 ? 43.621 42.218 55.555 1.00 12.80 234 ALA A N 1
ATOM 3682 C CA . ALA A 1 234 ? 43.747 40.958 56.278 1.00 12.90 234 ALA A CA 1
ATOM 3683 C C . ALA A 1 234 ? 45.061 40.299 55.831 1.00 14.06 234 ALA A C 1
ATOM 3684 O O . ALA A 1 234 ? 45.196 39.838 54.693 1.00 12.49 234 ALA A O 1
ATOM 3691 N N . ASN A 1 235 ? 46.040 40.257 56.743 1.00 11.35 235 ASN A N 1
ATOM 3692 C CA . ASN A 1 235 ? 47.335 39.631 56.476 1.00 11.64 235 ASN A CA 1
ATOM 3693 C C . ASN A 1 235 ? 47.113 38.150 56.302 1.00 14.39 235 ASN A C 1
ATOM 3694 O O . ASN A 1 235 ? 46.269 37.575 56.990 1.00 15.69 235 ASN A O 1
ATOM 3705 N N . ARG A 1 236 ? 47.814 37.545 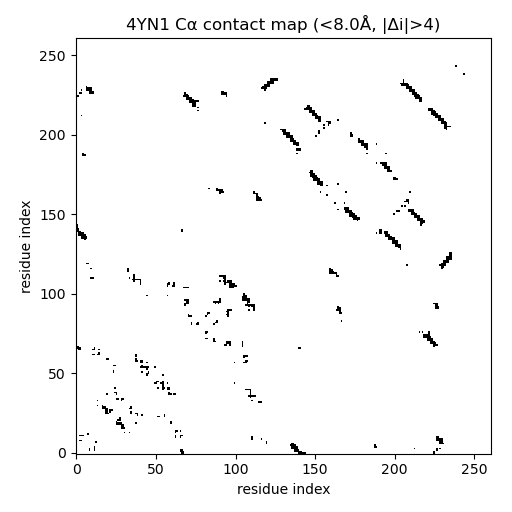55.368 1.00 13.18 236 ARG A N 1
ATOM 3706 C CA . ARG A 1 236 ? 47.663 36.119 55.091 1.00 12.26 236 ARG A CA 1
ATOM 3707 C C . ARG A 1 236 ? 48.275 35.341 56.263 1.00 15.14 236 ARG A C 1
ATOM 3708 O O . ARG A 1 236 ? 49.380 35.682 56.702 1.00 14.33 236 ARG A O 1
ATOM 3729 N N . PRO A 1 237 ? 47.591 34.303 56.753 1.00 14.54 237 PRO A N 1
ATOM 3730 C CA . PRO A 1 237 ? 48.147 33.512 57.869 1.00 15.32 237 PRO A CA 1
ATOM 3731 C C . PRO A 1 237 ? 49.242 32.555 57.437 1.00 19.27 237 PRO A C 1
ATOM 3732 O O . PRO A 1 237 ? 49.470 32.315 56.248 1.00 16.79 237 PRO A O 1
ATOM 3743 N N . GLY A 1 238 ? 49.957 32.038 58.430 1.00 16.66 238 GLY A N 1
ATOM 3744 C CA . GLY A 1 238 ? 51.015 31.066 58.222 1.00 16.22 238 GLY A CA 1
ATOM 3745 C C . GLY A 1 238 ? 52.401 31.656 58.225 1.00 19.99 238 GLY A C 1
ATOM 3746 O O . GLY A 1 238 ? 52.569 32.861 58.444 1.00 17.46 238 GLY A O 1
ATOM 3750 N N . PRO A 1 239 ? 53.424 30.785 58.073 1.00 17.19 239 PRO A N 1
ATOM 3751 C CA . PRO A 1 239 ? 54.806 31.269 58.095 1.00 18.13 239 PRO A CA 1
ATOM 3752 C C . PRO A 1 239 ? 55.181 31.962 56.797 1.00 24.47 239 PRO A C 1
ATOM 3753 O O . PRO A 1 239 ? 54.638 31.648 55.743 1.00 22.39 239 PRO A O 1
ATOM 3764 N N . ASP A 1 240 ? 56.132 32.863 56.879 1.00 24.89 240 ASP A N 1
ATOM 3765 C CA . ASP A 1 240 ? 56.698 33.520 55.711 1.00 27.36 240 ASP A CA 1
ATOM 3766 C C . ASP A 1 240 ? 57.330 32.404 54.838 1.00 37.48 240 ASP A C 1
ATOM 3767 O O . ASP A 1 240 ? 58.267 31.743 55.301 1.00 33.86 240 ASP A O 1
ATOM 3776 N N . PRO A 1 241 ? 56.814 32.139 53.610 1.00 42.09 241 PRO A N 1
ATOM 3777 C CA . PRO A 1 241 ? 57.402 31.061 52.779 1.00 44.60 241 PRO A CA 1
ATOM 3778 C C . PRO A 1 241 ? 58.901 31.210 52.513 1.00 54.15 241 PRO A C 1
ATOM 3779 O O . PRO A 1 241 ? 59.592 30.200 52.355 1.00 55.13 241 PRO A O 1
ATOM 3790 N N . GLU A 1 242 ? 59.410 32.453 52.518 1.00 53.15 242 GLU A N 1
ATOM 3791 C CA . GLU A 1 242 ? 60.842 32.734 52.355 1.00 53.92 242 GLU A CA 1
ATOM 3792 C C . GLU A 1 242 ? 61.686 32.298 53.576 1.00 57.14 242 GLU A C 1
ATOM 3793 O O . GLU A 1 242 ? 62.897 32.151 53.432 1.00 59.96 242 GLU A O 1
ATOM 3797 N N . ASP A 1 243 ? 61.079 32.130 54.767 1.00 49.09 243 ASP A N 1
ATOM 3798 C CA . ASP A 1 243 ? 61.787 31.637 55.953 1.00 46.52 243 ASP A CA 1
ATOM 3799 C C . ASP A 1 243 ? 61.932 30.097 55.804 1.00 45.49 243 ASP A C 1
ATOM 3800 O O . ASP A 1 243 ? 62.999 29.581 56.085 1.00 45.57 243 ASP A O 1
ATOM 3809 N N . MET A 1 244 ? 60.895 29.402 55.276 1.00 37.26 244 MET A N 1
ATOM 3810 C CA . MET A 1 244 ? 60.780 27.939 55.199 1.00 35.05 244 MET A CA 1
ATOM 3811 C C . MET A 1 244 ? 61.825 27.168 54.394 1.00 34.22 244 MET A C 1
ATOM 3812 O O . MET A 1 244 ? 62.081 27.450 53.225 1.00 32.23 244 MET A O 1
ATOM 3826 N N . ILE A 1 245 ? 62.405 26.151 55.036 1.00 27.83 245 ILE A N 1
ATOM 3827 C CA . ILE A 1 245 ? 63.406 25.293 54.409 1.00 26.09 245 ILE A CA 1
ATOM 3828 C C . ILE A 1 245 ? 62.619 24.181 53.753 1.00 31.25 245 ILE A C 1
ATOM 3829 O O . ILE A 1 245 ? 61.809 23.531 54.423 1.00 32.53 245 ILE A O 1
ATOM 3845 N N . PRO A 1 246 ? 62.822 23.934 52.455 1.00 30.86 246 PRO A N 1
ATOM 3846 C CA . PRO A 1 246 ? 62.078 22.851 51.803 1.00 31.63 246 PRO A CA 1
ATOM 3847 C C . PRO A 1 246 ? 62.539 21.473 52.277 1.00 36.27 246 PRO A C 1
ATOM 3848 O O . PRO A 1 246 ? 63.699 21.302 52.682 1.00 33.07 246 PRO A O 1
ATOM 3859 N N . PRO A 1 247 ? 61.675 20.451 52.160 1.00 38.59 247 PRO A N 1
ATOM 3860 C CA . PRO A 1 247 ? 62.116 19.089 52.504 1.00 40.04 247 PRO A CA 1
ATOM 3861 C C . PRO A 1 247 ? 63.081 18.573 51.438 1.00 47.06 247 PRO A C 1
ATOM 3862 O O . PRO A 1 247 ? 63.156 19.168 50.362 1.00 46.07 247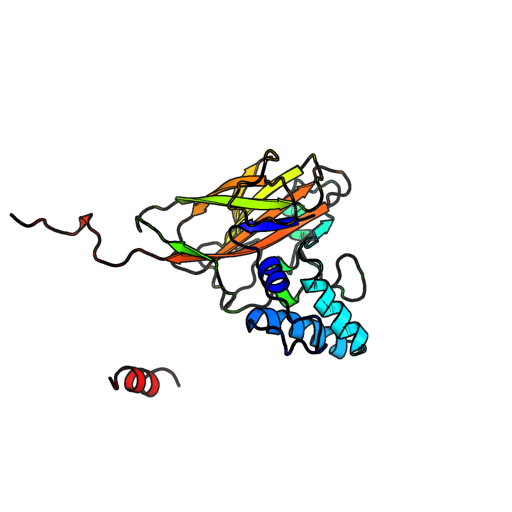 PRO A O 1
ATOM 3873 N N . PRO A 1 248 ? 63.878 17.526 51.719 1.00 46.92 248 PRO A N 1
ATOM 3874 C CA . PRO A 1 248 ? 64.844 17.051 50.711 1.00 55.21 248 PRO A CA 1
ATOM 3875 C C . PRO A 1 248 ? 64.195 16.457 49.464 1.00 87.28 248 PRO A C 1
ATOM 3876 O O . PRO A 1 248 ? 64.388 16.995 48.378 1.00 57.31 248 PRO A O 1
ATOM 3887 N N . ILE A 1 323 ? 38.125 25.732 77.715 1.00 50.02 323 ILE A N 1
ATOM 3888 C CA . ILE A 1 323 ? 39.361 26.460 78.009 1.00 49.40 323 ILE A CA 1
ATOM 3889 C C . ILE A 1 323 ? 39.095 27.665 78.973 1.00 49.89 323 ILE A C 1
ATOM 3890 O O . ILE A 1 323 ? 38.401 28.620 78.624 1.00 48.79 323 ILE A O 1
ATOM 3905 N N . ALA A 1 324 ? 39.639 27.599 80.200 1.00 44.85 324 ALA A N 1
ATOM 3906 C CA . ALA A 1 324 ? 39.501 28.687 81.172 1.00 43.61 324 ALA A CA 1
ATOM 3907 C C . ALA A 1 324 ? 40.629 29.759 80.984 1.00 41.05 324 ALA A C 1
ATOM 3908 O O . ALA A 1 324 ? 40.829 30.612 81.855 1.00 38.27 324 ALA A O 1
ATOM 3915 N N . TYR A 1 325 ? 41.333 29.731 79.830 1.00 35.92 325 TYR A N 1
ATOM 3916 C CA . TYR A 1 325 ? 42.413 30.664 79.524 1.00 32.49 325 TYR A CA 1
ATOM 3917 C C . TYR A 1 325 ? 41.830 32.069 79.286 1.00 37.65 325 TYR A C 1
ATOM 3918 O O . TYR A 1 325 ? 42.383 33.050 79.809 1.00 36.09 325 TYR A O 1
ATOM 3936 N N . ALA A 1 326 ? 40.638 32.168 78.606 1.00 34.25 326 ALA A N 1
ATOM 3937 C CA . ALA A 1 326 ? 39.962 33.458 78.414 1.00 33.46 326 ALA A CA 1
ATOM 3938 C C . ALA A 1 326 ? 39.527 34.043 79.768 1.00 35.85 326 ALA A C 1
ATOM 3939 O O . ALA A 1 326 ? 39.766 35.226 80.048 1.00 34.08 326 ALA A O 1
ATOM 3946 N N . GLY A 1 327 ? 38.954 33.196 80.625 1.00 32.55 327 GLY A N 1
ATOM 3947 C CA . GLY A 1 327 ? 38.563 33.590 81.972 1.00 30.43 327 GLY A CA 1
ATOM 3948 C C . GLY A 1 327 ? 39.770 34.040 82.770 1.00 31.63 327 GLY A C 1
ATOM 3949 O O . GLY A 1 327 ? 39.750 35.102 83.412 1.00 31.30 327 GLY A O 1
ATOM 3953 N N . TYR A 1 328 ? 40.872 33.290 82.640 1.00 27.25 328 TYR A N 1
ATOM 3954 C CA . TYR A 1 328 ? 42.126 33.667 83.296 1.00 24.18 328 TYR A CA 1
ATOM 3955 C C . TYR A 1 328 ? 42.570 35.028 82.797 1.00 25.84 328 TYR A C 1
ATOM 3956 O O . TYR A 1 328 ? 42.916 35.909 83.587 1.00 23.86 328 TYR A O 1
ATOM 3974 N N . THR A 1 329 ? 42.582 35.202 81.460 1.00 24.41 329 THR A N 1
ATOM 3975 C CA . THR A 1 329 ? 43.009 36.467 80.853 1.00 23.35 329 THR A CA 1
ATOM 3976 C C . THR A 1 329 ? 42.192 37.639 81.420 1.00 29.24 329 THR A C 1
ATOM 3977 O O . THR A 1 329 ? 42.737 38.693 81.766 1.00 30.20 329 THR A O 1
ATOM 3988 N N . GLU A 1 330 ? 40.903 37.440 81.554 1.00 25.97 330 GLU A N 1
ATOM 3989 C CA . GLU A 1 330 ? 39.999 38.471 82.104 1.00 27.35 330 GLU A CA 1
ATOM 3990 C C . GLU A 1 330 ? 40.231 38.814 83.571 1.00 31.77 330 GLU A C 1
ATOM 3991 O O . GLU A 1 330 ? 40.098 39.982 83.944 1.00 32.33 330 GLU A O 1
ATOM 4003 N N . ASP A 1 331 ? 40.566 37.814 84.401 1.00 26.70 331 ASP A N 1
ATOM 4004 C CA . ASP A 1 331 ? 40.745 38.035 85.829 1.00 27.03 331 ASP A CA 1
ATOM 4005 C C . ASP A 1 331 ? 42.077 38.662 86.175 1.00 30.37 331 ASP A C 1
ATOM 4006 O O . ASP A 1 331 ? 42.211 39.229 87.266 1.00 31.01 331 ASP A O 1
ATOM 4015 N N . HIS A 1 332 ? 43.084 38.502 85.299 1.00 24.17 332 HIS A N 1
ATOM 4016 C CA . HIS A 1 332 ? 44.435 38.946 85.604 1.00 22.75 332 HIS A CA 1
ATOM 4017 C C . HIS A 1 332 ? 45.011 40.064 84.730 1.00 26.85 332 HIS A C 1
ATOM 4018 O O . HIS A 1 332 ? 46.234 40.294 84.734 1.00 23.56 332 HIS A O 1
ATOM 4032 N N . THR A 1 333 ? 44.145 40.801 84.038 1.00 24.99 333 THR A N 1
ATOM 4033 C CA . THR A 1 333 ? 44.566 41.977 83.249 1.00 26.16 333 THR A CA 1
ATOM 4034 C C . THR A 1 333 ? 43.743 43.199 83.653 1.00 33.10 333 THR A C 1
ATOM 4035 O O . THR A 1 333 ? 42.593 43.054 84.060 1.00 33.74 333 THR A O 1
ATOM 4046 N N . GLY A 1 334 ? 44.362 44.370 83.593 1.00 31.91 334 GLY A N 1
ATOM 4047 C CA . GLY A 1 334 ? 43.731 45.639 83.932 1.00 32.78 334 GLY A CA 1
ATOM 4048 C C . GLY A 1 334 ? 43.431 45.847 85.401 1.00 38.62 334 GLY A C 1
ATOM 4049 O O . GLY A 1 334 ? 43.968 45.148 86.260 1.00 37.69 334 GLY A O 1
ATOM 4053 N N . LEU A 1 335 ? 42.583 46.854 85.689 1.00 36.30 335 LEU A N 1
ATOM 4054 C CA . LEU A 1 335 ? 42.062 47.201 87.025 1.00 51.96 335 LEU A CA 1
ATOM 4055 C C . LEU A 1 335 ? 43.069 47.136 88.175 1.00 97.78 335 LEU A C 1
ATOM 4056 O O . LEU A 1 335 ? 42.731 47.493 89.304 1.00 65.65 335 LEU A O 1
#

Solvent-accessible surface area: 13174 Å² total; per-residue (Å²): 40,0,8,0,6,72,0,53,0,15,2,38,41,0,32,90,75,16,31,3,136,178,35,24,77,0,87,91,3,79,15,85,23,0,74,39,0,0,54,100,0,11,87,49,0,69,94,91,69,11,58,66,87,81,0,8,42,3,0,27,22,0,0,93,37,6,38,26,0,1,9,92,6,18,93,77,5,160,74,47,79,91,0,71,122,115,20,0,65,68,71,0,3,0,3,18,8,62,61,22,156,112,115,83,38,1,3,0,3,0,0,6,30,53,14,66,4,45,42,31,90,17,107,13,147,83,49,145,60,109,71,20,91,11,59,0,10,2,0,0,51,33,81,39,102,87,14,23,1,12,0,12,0,0,28,74,134,7,52,6,139,192,46,88,6,46,10,120,50,22,65,96,30,33,87,47,93,18,97,52,48,104,95,118,115,120,23,90,0,113,57,30,56,116,0,2,51,10,100,0,54,0,24,50,17,145,61,26,2,0,1,0,2,0,1,0,57,53,46,102,88,0,18,0,2,0,1,1,0,6,0,32,9,39,61,133,125,64,90,48,114,97,110,102,158,107,119,188,205,88,162,62,32,133,63,136,109,116,90,79,161

Nearest PDB structures (foldseek):
  4yn1-assembly1_A  TM=1.004E+00  e=1.125E-56  Alphaentomopoxvirus acuprea
  4ow5-assembly1_A  TM=9.902E-01  e=3.990E-44  unidentified entomopoxvirus
  4x29-assembly1_A-2  TM=9.900E-01  e=2.782E-43  Entomopoxvirinae
  4yn2-assembly1_A  TM=9.848E-01  e=4.328E-39  unidentified entomopoxvirus
  6rw7-assembly1_A  TM=7.199E-01  e=1.072E-09  Teredinibacter turnerae T7901

InterPro domains:
  IPR004302 Cellulose/chitin-binding protein, N-terminal [PF03067] (17-246)
  IPR014756 Immunoglobulin E-set [SSF81296] (17-250)
  IPR051024 GlcNAc and Chitin Interaction and Degradation [PTHR34823] (6-255)

B-factor: mean 20.82, std 11.39, range [6.01, 97.78]

Foldseek 3Di:
DFAWQVVGFLLQVQLVQDLLLPDLCQVRRPDPLSSQLLNVQLVVCVVVPHDSVLSSVLSVLLNVVNQQLKWWQFQVLVDVVSCCPPIQVDLQQSSNACAQVDPVVHHNSSSQDAADRDADEAEDPAQPDFWDKDWIKIAHLDDFPDKKKWKWKFAQPDARNDDTDHDVRIDTFDIGGFDKAADDPPDSRPNDRIITIDITTDTDYQHWIWMKMKIWHNDRRTMIHITIHIYHYDYDDDDDVVVDDDDCPCVVVVVVVPDDD

Organism: NCBI:txid62099

Radius of gyration: 20.32 Å; Cα contacts (8 Å, |Δi|>4): 543; chains: 1; bounding box: 55×63×55 Å

Secondary structure (DSSP, 8-state):
-EEEEETTPHHHHHHHH---SSSTTSTT--SHHHHHHHHHHHHHHHHTT--HHHHHHHHHHHHHTTT--EEE-GGGTT-HHHIIIIISSS-GGGTT-B-TTSTTT-B-GGGG--S-PPPEEEE-S-TT-SEEEEEEEEEESS---SEEEEEEEE-TT--TTT----GGGEEEEEEE---EEEPPTT-S--S-SEEEEEEEEEEP-SS-EEEEEEEEE-STT-EEEEEEEEEEEEPPPS--TTTPPPP--THHHHHHHSS--

Sequence (261 aa):
HGYVTFPIARQRRCNVQGGFWWPPEGTNIPDPMCRAAYQYVFNKVLSEGGSTSQAASAAQYMFQQDNEYAALAGPNFRDICWIKEQVVPDYLCAAGADTWRIRPFGDKTGMDIVGSWPPTVIPLENNFVNTIPIELEFCPTAIHEPSYFEVYVTTPEFNVYRDKVTWPLLELVFNSTVPLVNRRADSLCTANARVYRMIVPVPYRQTQFVIYVRWQRIDPVGEGFYNCVDAVFANRPGPDPEDMIPPPIAYAGYTEDHTGL